Protein AF-A0A6P2NRB8-F1 (afdb_monomer)

InterPro domains:
  IPR046554 Domain of unknown function DUF6708 [PF20455] (20-126)

Mean predicted aligned error: 10.16 Å

Radius of gyration: 20.06 Å; Cα contacts (8 Å, |Δi|>4): 157; chains: 1; bounding box: 55×41×44 Å

Foldseek 3Di:
DDCQPDWDKDKDFDADPVRHGPDMDIQTDDDDPLVRLVVRVLVVVLVVCCVPVNPPPRFDDLAAADPDADLVLLLLCLLCVVDLPDDPVVSVVCVVVSVVSSVVVVVCVVPDDDDDDDPVVVVVPDDDPPPPNDPDDVVRQHGSVSSSVCVVVVNGDPDRSDDDPPPPDDPCSSVVVVVCVVDVPPPPDDD

Organism: NCBI:txid488732

Structure (mmCIF, N/CA/C/O backbone):
data_AF-A0A6P2NRB8-F1
#
_entry.id   AF-A0A6P2NRB8-F1
#
loop_
_atom_site.group_PDB
_atom_site.id
_atom_site.type_symbol
_atom_site.label_atom_id
_atom_site.label_alt_id
_atom_site.label_comp_id
_atom_site.label_asym_id
_atom_site.label_entity_id
_atom_site.label_seq_id
_atom_site.pdbx_PDB_ins_code
_atom_site.Cartn_x
_atom_site.Cartn_y
_atom_site.Cartn_z
_atom_site.occupancy
_atom_site.B_iso_or_equiv
_atom_site.auth_seq_id
_atom_site.auth_comp_id
_atom_site.auth_asym_id
_atom_site.auth_atom_id
_atom_site.pdbx_PDB_model_num
ATOM 1 N N . MET A 1 1 ? -4.531 21.095 -20.504 1.00 40.88 1 MET A N 1
ATOM 2 C CA . MET A 1 1 ? -4.384 21.735 -19.180 1.00 40.88 1 MET A CA 1
ATOM 3 C C . MET A 1 1 ? -3.637 20.740 -18.303 1.00 40.88 1 MET A C 1
ATOM 5 O O . MET A 1 1 ? -4.014 19.577 -18.314 1.00 40.88 1 MET A O 1
ATOM 9 N N . SER A 1 2 ? -2.508 21.119 -17.701 1.00 39.22 2 SER A N 1
ATOM 10 C CA . SER A 1 2 ? -1.685 20.196 -16.902 1.00 39.22 2 SER A CA 1
ATOM 11 C C . SER A 1 2 ? -2.401 19.896 -15.587 1.00 39.22 2 SER A C 1
ATOM 13 O O . SER A 1 2 ? -2.541 20.791 -14.764 1.00 39.22 2 SER A O 1
ATOM 15 N N . THR A 1 3 ? -2.826 18.652 -15.394 1.00 49.34 3 THR A N 1
ATOM 16 C CA . THR A 1 3 ? -3.507 18.142 -14.190 1.00 49.34 3 THR A CA 1
ATOM 17 C C . THR A 1 3 ? -2.524 17.777 -13.059 1.00 49.34 3 THR A C 1
ATOM 19 O O . THR A 1 3 ? -2.882 17.141 -12.067 1.00 49.34 3 THR A O 1
ATOM 22 N N . PHE A 1 4 ? -1.254 18.181 -13.183 1.00 43.81 4 PHE A N 1
ATOM 23 C CA . PHE A 1 4 ? -0.245 18.006 -12.141 1.00 43.81 4 PHE A CA 1
ATOM 24 C C . PHE A 1 4 ? -0.643 18.802 -10.887 1.00 43.81 4 PHE A C 1
ATOM 26 O O . PHE A 1 4 ? -0.608 20.030 -10.895 1.00 43.81 4 PHE A O 1
ATOM 33 N N . GLY A 1 5 ? -1.029 18.094 -9.821 1.00 52.03 5 GLY A N 1
ATOM 34 C CA . GLY A 1 5 ? -1.436 18.685 -8.539 1.00 52.03 5 GLY A CA 1
ATOM 35 C C . GLY A 1 5 ? -2.915 18.519 -8.174 1.00 52.03 5 GLY A C 1
ATOM 36 O O . GLY A 1 5 ? -3.290 18.873 -7.059 1.00 52.03 5 GLY A O 1
ATOM 37 N N . GLU A 1 6 ? -3.750 17.951 -9.048 1.00 60.06 6 GLU A N 1
ATOM 38 C CA . GLU A 1 6 ? -5.130 17.606 -8.688 1.00 60.06 6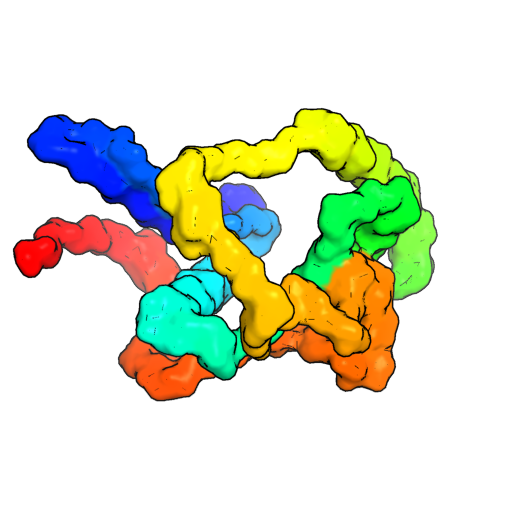 GLU A CA 1
ATOM 39 C C . GLU A 1 6 ? -5.158 16.356 -7.795 1.00 60.06 6 GLU A C 1
ATOM 41 O O . GL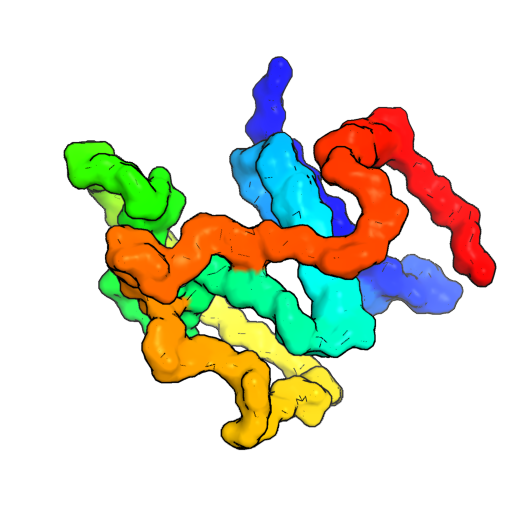U A 1 6 ? -4.599 15.309 -8.134 1.00 60.06 6 GLU A O 1
ATOM 46 N N . LEU A 1 7 ? -5.784 16.481 -6.621 1.00 63.91 7 LEU A N 1
ATOM 47 C CA . LEU A 1 7 ? -5.869 15.432 -5.606 1.00 63.91 7 LEU A CA 1
ATOM 48 C C . LEU A 1 7 ? -7.316 14.963 -5.459 1.00 63.91 7 LEU A C 1
ATOM 50 O O . LEU A 1 7 ? -8.173 15.730 -5.023 1.00 63.91 7 LEU A O 1
ATOM 54 N N . PHE A 1 8 ? -7.556 13.678 -5.708 1.00 70.38 8 PHE A N 1
ATOM 55 C CA . PHE A 1 8 ? -8.847 13.042 -5.463 1.00 70.38 8 PHE A CA 1
ATOM 56 C C . PHE A 1 8 ? -8.824 12.299 -4.131 1.00 70.38 8 PHE A C 1
ATOM 58 O O . PHE A 1 8 ? -7.968 11.449 -3.880 1.00 70.38 8 PHE A O 1
ATOM 65 N N . HIS A 1 9 ? -9.765 12.633 -3.252 1.00 74.81 9 HIS A N 1
ATOM 66 C CA . HIS A 1 9 ? -9.944 11.936 -1.988 1.00 74.81 9 HIS A CA 1
ATOM 67 C C . HIS A 1 9 ? -11.417 11.891 -1.583 1.00 74.81 9 HIS A C 1
ATOM 69 O O . HIS A 1 9 ? -12.179 12.820 -1.835 1.00 74.81 9 HIS A O 1
ATOM 75 N N . ILE A 1 10 ? -11.793 10.822 -0.893 1.00 78.25 10 ILE A N 1
ATOM 76 C CA . ILE A 1 10 ? -13.065 10.668 -0.196 1.00 78.25 10 ILE A CA 1
ATOM 77 C C . ILE A 1 10 ? -12.802 10.989 1.271 1.00 78.25 10 ILE A C 1
ATOM 79 O O . ILE A 1 10 ? -11.938 10.372 1.893 1.00 78.25 10 ILE A O 1
ATOM 83 N N . ARG A 1 11 ? -13.530 11.957 1.828 1.00 83.12 11 ARG A N 1
ATOM 84 C CA . ARG A 1 11 ? -13.422 12.348 3.237 1.00 83.12 11 ARG A CA 1
ATOM 85 C C . ARG A 1 11 ? -14.760 12.220 3.934 1.00 83.12 11 ARG A C 1
ATOM 87 O O . ARG A 1 11 ? -15.801 12.507 3.352 1.00 83.12 11 ARG A O 1
ATOM 94 N N . HIS A 1 12 ? -14.705 11.853 5.202 1.00 83.75 12 HIS A N 1
ATOM 95 C CA . HIS A 1 12 ? -15.846 11.890 6.099 1.00 83.75 12 HIS A CA 1
ATOM 96 C C . HIS A 1 12 ? -15.470 12.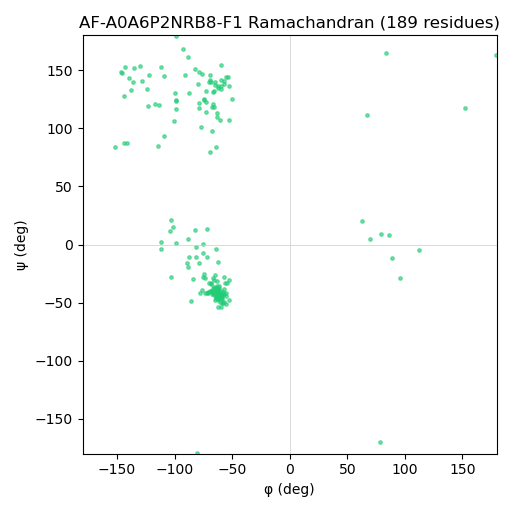644 7.363 1.00 83.75 12 HIS A C 1
ATOM 98 O O . HIS A 1 12 ? -14.374 12.467 7.898 1.00 83.75 12 HIS A O 1
ATOM 104 N N . TYR A 1 13 ? -16.421 13.436 7.840 1.00 87.88 13 TYR A N 1
ATOM 105 C CA . TYR A 1 13 ? -16.349 14.163 9.092 1.00 87.88 13 TYR A CA 1
ATOM 106 C C . TYR A 1 13 ? -17.554 13.745 9.929 1.00 87.88 13 TYR A C 1
ATOM 108 O O . TYR A 1 13 ? -18.695 13.939 9.511 1.00 87.88 13 TYR A O 1
ATOM 116 N N . THR A 1 14 ? -17.305 13.159 11.095 1.00 89.12 14 THR A N 1
ATOM 117 C CA . THR A 1 14 ? -18.336 12.986 12.119 1.00 89.12 14 THR A CA 1
ATOM 118 C C . THR A 1 14 ? -18.353 14.247 12.970 1.00 89.12 14 THR A C 1
ATOM 120 O O . THR A 1 14 ? -17.291 14.680 13.426 1.00 89.12 14 THR A O 1
ATOM 123 N N . VAL A 1 15 ? -19.532 14.825 13.184 1.00 92.12 15 VAL A N 1
ATOM 124 C CA . VAL A 1 15 ? -19.721 16.013 14.026 1.00 92.12 15 VAL A CA 1
ATOM 125 C C . VAL A 1 15 ? -20.508 15.670 15.291 1.00 92.12 15 VAL A C 1
ATOM 127 O O . VAL A 1 15 ? -21.255 14.693 15.29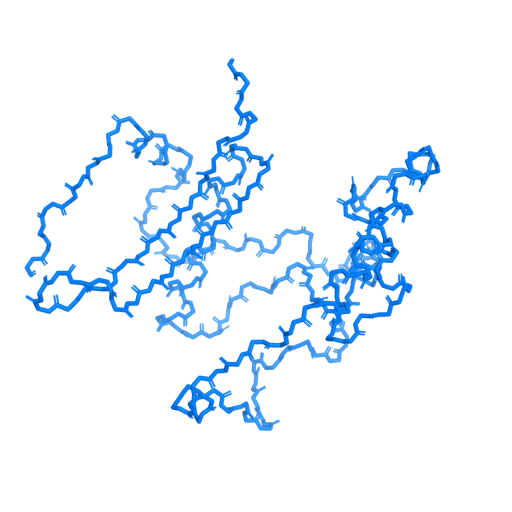3 1.00 92.12 15 VAL A O 1
ATOM 130 N N . ASP A 1 16 ? -20.293 16.419 16.371 1.00 92.69 16 ASP A N 1
ATOM 131 C CA . ASP A 1 16 ? -21.143 16.375 17.567 1.00 92.69 16 ASP A CA 1
ATOM 132 C C . ASP A 1 16 ? -22.429 17.210 17.393 1.00 92.69 16 ASP A C 1
ATOM 134 O O . ASP A 1 16 ? -22.644 17.841 16.355 1.00 92.69 16 ASP A O 1
ATOM 138 N N . ASP A 1 17 ? -23.268 17.245 18.433 1.00 94.75 17 ASP A N 1
ATOM 139 C CA . ASP A 1 17 ? -24.521 18.019 18.471 1.00 94.75 17 ASP A CA 1
ATOM 140 C C . ASP A 1 17 ? -24.306 19.542 18.336 1.00 94.75 17 ASP A C 1
ATOM 142 O O . ASP A 1 17 ? -25.246 20.291 18.069 1.00 94.75 17 ASP A O 1
ATOM 146 N N . HIS A 1 18 ? -23.068 20.015 18.502 1.00 92.94 18 HIS A N 1
ATOM 147 C CA . HIS A 1 18 ? -22.671 21.413 18.346 1.00 92.94 18 HIS A CA 1
ATOM 148 C C . HIS A 1 18 ? -22.034 21.701 16.977 1.00 92.94 18 HIS A C 1
ATOM 150 O O . HIS A 1 18 ? -21.629 22.834 16.715 1.00 92.94 18 HIS A O 1
ATOM 156 N N . GLY A 1 19 ? -21.943 20.701 16.095 1.00 91.31 19 GLY A N 1
ATOM 157 C CA . GLY A 1 19 ? -21.322 20.822 14.778 1.00 91.31 19 GLY A CA 1
ATOM 158 C C . GLY A 1 19 ? -19.791 20.760 14.791 1.00 91.31 19 GLY A C 1
ATOM 159 O O . GLY A 1 19 ? -19.171 20.998 13.753 1.00 91.31 19 GLY A O 1
ATOM 160 N N . ASN A 1 20 ? -19.156 20.426 15.919 1.00 92.25 20 ASN A N 1
ATOM 161 C CA . ASN A 1 20 ? -17.704 20.272 15.986 1.00 92.25 20 ASN A CA 1
ATOM 162 C C . ASN A 1 20 ? -17.283 18.911 15.442 1.00 92.25 20 ASN A C 1
ATOM 164 O O . ASN A 1 20 ? -17.870 17.883 15.771 1.00 92.25 20 ASN A O 1
ATOM 168 N N . VAL A 1 21 ? -16.206 18.884 14.659 1.00 90.94 21 VAL A N 1
ATOM 169 C CA . VAL A 1 21 ? -15.640 17.640 14.130 1.00 90.94 21 VAL A CA 1
ATOM 170 C C . VAL A 1 21 ? -15.050 16.803 15.266 1.00 90.94 21 VAL A C 1
ATOM 172 O O . VAL A 1 21 ? -14.083 17.205 15.910 1.00 90.94 21 VAL A O 1
ATOM 175 N N . THR A 1 22 ? -15.590 15.604 15.466 1.00 90.62 22 THR A N 1
ATOM 176 C CA . THR A 1 22 ? -15.122 14.641 16.474 1.00 90.62 22 THR A CA 1
ATOM 177 C C . THR A 1 22 ? -14.295 13.512 15.874 1.00 90.62 22 THR A C 1
ATOM 179 O O . THR A 1 22 ? -13.434 12.950 16.553 1.00 90.62 22 THR A O 1
ATOM 182 N N . ARG A 1 23 ? -14.536 13.156 14.604 1.00 85.44 23 ARG A N 1
ATOM 183 C CA . ARG A 1 23 ? -13.789 12.111 13.886 1.00 85.44 23 ARG A CA 1
ATOM 184 C C . ARG A 1 23 ? -13.642 12.463 12.417 1.00 85.44 23 ARG A C 1
ATOM 186 O O . ARG A 1 23 ? -14.538 13.053 11.819 1.00 85.44 23 ARG A O 1
ATOM 193 N N . VAL A 1 24 ? -12.521 12.051 11.835 1.00 87.06 24 VAL A N 1
ATOM 194 C CA . VAL A 1 24 ? -12.226 12.243 10.415 1.00 87.06 24 VAL A CA 1
ATOM 195 C C . VAL A 1 24 ? -11.641 10.964 9.848 1.00 87.06 24 VAL A C 1
ATOM 197 O O . VAL A 1 24 ? -10.786 10.345 10.479 1.00 87.06 24 VAL A O 1
ATOM 200 N N . PHE A 1 25 ? -12.047 10.610 8.633 1.00 84.81 25 PHE A N 1
ATOM 201 C CA . PHE A 1 25 ? -11.242 9.733 7.790 1.00 84.81 25 PHE A CA 1
ATOM 202 C C . PHE A 1 25 ? -11.074 10.335 6.397 1.00 84.81 25 PHE A C 1
ATOM 204 O O . PHE A 1 25 ? -11.908 11.111 5.927 1.00 84.81 25 PHE A O 1
ATOM 211 N N . SER A 1 26 ? -9.977 9.965 5.738 1.00 83.25 26 SER A N 1
ATOM 212 C CA . SER A 1 26 ? -9.696 10.323 4.352 1.00 83.25 26 SER A CA 1
ATOM 213 C C . SER A 1 26 ? -9.129 9.112 3.625 1.00 83.25 26 SER A C 1
ATOM 215 O O . SER A 1 26 ? -8.198 8.477 4.113 1.00 83.25 26 SER A O 1
ATOM 217 N N . ILE A 1 27 ? -9.657 8.828 2.441 1.00 79.56 27 ILE A N 1
ATOM 218 C CA . ILE A 1 27 ? -9.143 7.833 1.500 1.00 79.56 27 ILE A CA 1
ATOM 219 C C . ILE A 1 27 ? -8.733 8.601 0.252 1.00 79.56 27 ILE A C 1
ATOM 221 O O . ILE A 1 27 ? -9.553 9.299 -0.334 1.00 79.56 27 ILE A O 1
ATOM 225 N N . GLY A 1 28 ? -7.473 8.518 -0.149 1.00 68.44 28 GLY A N 1
ATOM 226 C CA . GLY A 1 28 ? -7.009 9.172 -1.366 1.00 68.44 28 GLY A CA 1
ATOM 227 C C . GLY A 1 28 ? -5.527 8.948 -1.610 1.00 68.44 28 GLY A C 1
ATOM 228 O O . GLY A 1 28 ? -4.779 8.567 -0.706 1.00 68.44 28 GLY A O 1
ATOM 229 N N . ARG A 1 29 ? -5.109 9.206 -2.844 1.00 63.84 29 ARG A N 1
ATOM 230 C CA . ARG A 1 29 ? -3.710 9.232 -3.271 1.00 63.84 29 ARG A CA 1
ATOM 231 C C . ARG A 1 29 ? -3.481 10.461 -4.144 1.00 63.84 29 ARG A C 1
ATOM 233 O O . ARG A 1 29 ? -4.400 10.970 -4.776 1.00 63.84 29 ARG A O 1
ATOM 240 N N . GLY A 1 30 ? -2.247 10.954 -4.126 1.00 56.91 30 GLY A N 1
ATOM 241 C CA . GLY A 1 30 ? -1.781 11.980 -5.058 1.00 56.91 30 GLY A CA 1
ATOM 242 C C . GLY A 1 30 ? -0.992 11.373 -6.215 1.00 56.91 30 GLY A C 1
ATOM 243 O O . GLY A 1 30 ? -0.721 10.177 -6.210 1.00 56.91 30 GLY A O 1
ATOM 244 N N . TRP A 1 31 ? -0.542 12.247 -7.121 1.00 51.91 31 TRP A N 1
ATOM 245 C CA . TRP A 1 31 ? 0.440 12.031 -8.198 1.00 51.91 31 TRP A CA 1
ATOM 246 C C . TRP A 1 31 ? -0.093 11.698 -9.613 1.00 51.91 31 TRP A C 1
ATOM 248 O O . TRP A 1 31 ? 0.587 12.102 -10.556 1.00 51.91 31 TRP A O 1
ATOM 258 N N . MET A 1 32 ? -1.265 11.063 -9.828 1.00 55.06 32 MET A N 1
ATOM 259 C CA . MET A 1 32 ? -1.738 10.703 -11.199 1.00 55.06 32 MET A CA 1
ATOM 260 C C . MET A 1 32 ? -3.261 10.866 -11.495 1.00 55.06 32 MET A C 1
ATOM 262 O O . MET A 1 32 ? -4.026 9.903 -11.453 1.00 55.06 32 MET A O 1
ATOM 266 N N . PRO A 1 33 ? -3.725 12.047 -11.929 1.00 58.69 33 PRO A N 1
ATOM 267 C CA . PRO A 1 33 ? -5.115 12.519 -11.805 1.00 58.69 33 PRO A CA 1
ATOM 268 C C . PRO A 1 33 ? -6.228 11.589 -12.333 1.00 58.69 33 PRO A C 1
ATOM 270 O O . PRO A 1 33 ? -7.185 11.335 -11.609 1.00 58.69 33 PRO A O 1
ATOM 273 N N . ALA A 1 34 ? -6.123 11.032 -13.545 1.00 59.53 34 ALA A N 1
ATOM 274 C CA . ALA A 1 34 ? -7.197 10.188 -14.097 1.00 59.53 34 ALA A CA 1
ATOM 275 C C . ALA A 1 34 ? -7.231 8.770 -13.489 1.00 59.53 34 ALA A C 1
ATOM 277 O O . ALA A 1 34 ? -8.298 8.236 -13.200 1.00 59.53 34 ALA A O 1
ATOM 278 N N . ALA A 1 35 ? -6.062 8.169 -13.249 1.00 62.94 35 ALA A N 1
ATOM 279 C CA . ALA A 1 35 ? -5.964 6.848 -12.629 1.00 62.94 35 ALA A CA 1
ATOM 280 C C . ALA A 1 35 ? -6.268 6.885 -11.118 1.00 62.94 35 ALA A C 1
ATOM 282 O O . ALA A 1 35 ? -6.690 5.872 -10.553 1.00 62.94 35 ALA A O 1
ATOM 283 N N . GLU A 1 36 ? -6.072 8.039 -10.466 1.00 68.06 36 GLU A N 1
ATOM 284 C CA . GLU A 1 36 ? -6.350 8.217 -9.036 1.00 68.06 36 GLU A CA 1
ATOM 285 C C . GLU A 1 36 ? -7.840 8.120 -8.715 1.00 68.06 36 GLU A C 1
ATOM 287 O O . GLU A 1 36 ? -8.207 7.535 -7.700 1.00 68.06 36 GLU A O 1
ATOM 292 N N . VAL A 1 37 ? -8.710 8.631 -9.585 1.00 70.06 37 VAL A N 1
ATOM 293 C CA . VAL A 1 37 ? -10.163 8.535 -9.413 1.00 70.06 37 VAL A CA 1
ATOM 294 C C . VAL A 1 37 ? -10.628 7.080 -9.363 1.00 70.06 37 VAL A C 1
ATOM 296 O O . VAL A 1 37 ? -11.291 6.662 -8.412 1.00 70.06 37 VAL A O 1
ATOM 299 N N . GLU A 1 38 ? -10.267 6.292 -10.380 1.00 71.31 38 GLU A N 1
ATOM 300 C CA . GLU A 1 38 ? -10.659 4.883 -10.459 1.00 71.31 38 GLU A CA 1
ATOM 301 C C . GLU A 1 38 ? -10.105 4.092 -9.273 1.00 71.31 38 GLU A C 1
ATOM 303 O O . GLU A 1 38 ? -10.761 3.195 -8.744 1.00 71.31 38 GLU A O 1
ATOM 308 N N . LEU A 1 39 ? -8.887 4.424 -8.838 1.00 72.56 39 LEU A N 1
ATOM 309 C CA . LEU A 1 39 ? -8.260 3.781 -7.696 1.00 72.56 39 LEU A CA 1
ATOM 310 C C . LEU A 1 39 ? -8.924 4.177 -6.371 1.00 72.56 39 LEU A C 1
ATOM 312 O O . LEU A 1 39 ? -9.141 3.298 -5.541 1.00 72.56 39 LEU A O 1
ATOM 316 N N . ALA A 1 40 ? -9.276 5.449 -6.175 1.00 75.19 40 ALA A N 1
ATOM 317 C CA . ALA A 1 40 ? -9.979 5.925 -4.986 1.00 75.19 40 ALA A CA 1
ATOM 318 C C . ALA A 1 40 ? -11.360 5.267 -4.857 1.00 75.19 40 ALA A C 1
ATOM 320 O O . ALA A 1 40 ? -11.732 4.817 -3.773 1.00 75.19 40 ALA A O 1
ATOM 321 N N . LEU A 1 41 ? -12.086 5.124 -5.970 1.00 75.88 41 LEU A N 1
ATOM 322 C CA . LEU A 1 41 ? -13.359 4.402 -6.007 1.00 75.88 41 LEU A CA 1
ATOM 323 C C . LEU A 1 41 ? -13.175 2.897 -5.772 1.00 75.88 41 LEU A C 1
ATOM 325 O O . LEU A 1 41 ? -13.940 2.295 -5.022 1.00 75.88 41 LEU A O 1
ATOM 329 N N . ALA A 1 42 ? -12.131 2.282 -6.335 1.00 76.06 42 ALA A N 1
ATOM 330 C CA . ALA A 1 42 ? -11.807 0.885 -6.050 1.00 76.06 42 ALA A CA 1
ATOM 331 C C . ALA A 1 42 ? -11.464 0.665 -4.565 1.00 76.06 42 ALA A C 1
ATOM 333 O O . ALA A 1 42 ? -11.900 -0.322 -3.976 1.00 76.06 42 ALA A O 1
ATOM 334 N N . GLN A 1 43 ? -10.726 1.590 -3.943 1.00 79.94 43 GLN A N 1
ATOM 335 C CA . GLN A 1 43 ? -10.437 1.563 -2.507 1.00 79.94 43 GLN A CA 1
ATOM 336 C C . GLN A 1 43 ? -11.709 1.723 -1.676 1.00 79.94 43 GLN A C 1
ATOM 338 O O . GLN A 1 43 ? -11.898 0.987 -0.714 1.00 79.94 43 GLN A O 1
ATOM 343 N N . TRP A 1 44 ? -12.596 2.645 -2.051 1.00 81.06 44 TRP A N 1
ATOM 344 C CA . TRP A 1 44 ? -13.889 2.801 -1.391 1.00 81.06 44 TRP A CA 1
ATOM 345 C C . TRP A 1 44 ? -14.710 1.512 -1.437 1.00 81.06 44 TRP A C 1
ATOM 347 O O . TRP A 1 44 ? -15.135 1.017 -0.396 1.00 81.06 44 TRP A O 1
ATOM 357 N N . ASN A 1 45 ? -14.848 0.914 -2.621 1.00 80.00 45 ASN A N 1
ATOM 358 C CA . ASN A 1 45 ? -1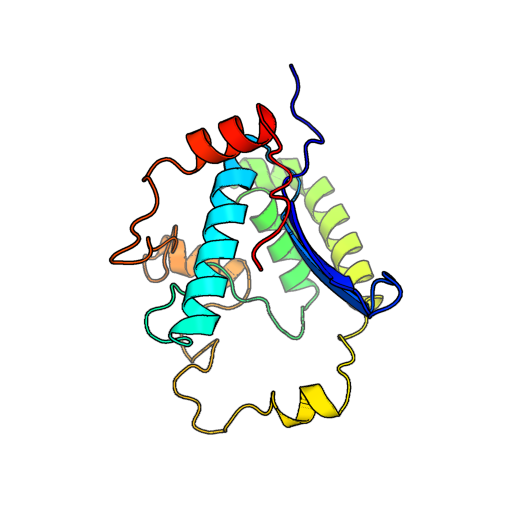5.587 -0.334 -2.801 1.00 80.00 45 ASN A CA 1
ATOM 359 C C . ASN A 1 45 ? -14.967 -1.492 -2.013 1.00 80.00 45 ASN A C 1
ATOM 361 O O . ASN A 1 45 ? -15.699 -2.288 -1.426 1.00 80.00 45 ASN A O 1
ATOM 365 N N . TYR A 1 46 ? -13.633 -1.562 -1.951 1.00 82.56 46 TYR A N 1
ATOM 366 C CA . TYR A 1 46 ? -12.925 -2.525 -1.111 1.00 82.56 46 TYR A CA 1
ATOM 367 C C . TYR A 1 46 ? -13.332 -2.383 0.361 1.00 82.56 46 TYR A C 1
ATOM 369 O O . TYR A 1 46 ? -13.700 -3.372 0.992 1.00 82.56 46 TYR A O 1
ATOM 377 N N . TRP A 1 47 ? -13.319 -1.159 0.901 1.00 84.44 47 TRP A N 1
ATOM 378 C CA . TRP A 1 47 ? -13.699 -0.916 2.293 1.00 84.44 47 TRP A CA 1
ATOM 379 C C . TRP A 1 47 ? -15.181 -1.179 2.548 1.00 84.44 47 TRP A C 1
ATOM 381 O O . TRP A 1 47 ? -15.507 -1.795 3.556 1.00 84.44 47 TRP A O 1
ATOM 391 N N . CYS A 1 48 ? -16.081 -0.794 1.640 1.00 83.44 48 CYS A N 1
ATOM 392 C CA . CYS A 1 48 ? -17.501 -1.129 1.766 1.00 83.44 48 CYS A CA 1
ATOM 393 C C . CYS A 1 48 ? -17.724 -2.644 1.809 1.00 83.44 48 CYS A C 1
ATOM 395 O O . CYS A 1 48 ? -18.435 -3.128 2.686 1.00 83.44 48 CYS A O 1
ATOM 397 N N . LYS A 1 49 ? -17.089 -3.401 0.905 1.00 83.75 49 LYS A N 1
ATOM 398 C CA . LYS A 1 49 ? -17.183 -4.866 0.885 1.00 83.75 49 LYS A CA 1
ATOM 399 C C . LYS A 1 49 ? -16.622 -5.473 2.173 1.00 83.75 49 LYS A C 1
ATOM 401 O O . LYS A 1 49 ? -17.294 -6.291 2.786 1.00 83.75 49 LYS A O 1
ATOM 406 N N . PHE A 1 50 ? -15.454 -5.011 2.624 1.00 87.44 50 PHE A N 1
ATOM 407 C CA . PHE A 1 50 ? -14.849 -5.448 3.884 1.00 87.44 50 PHE A CA 1
ATOM 408 C C . PHE A 1 50 ? -15.754 -5.188 5.093 1.00 87.44 50 PHE A C 1
ATOM 410 O O . PHE A 1 50 ? -15.912 -6.059 5.940 1.00 87.44 50 PHE A O 1
ATOM 417 N N . MET A 1 51 ? -16.355 -4.000 5.179 1.00 86.00 51 MET A N 1
ATOM 418 C CA . MET A 1 51 ? -17.185 -3.617 6.324 1.00 86.00 51 MET A CA 1
ATOM 419 C C . MET A 1 51 ? -18.550 -4.317 6.337 1.00 86.00 51 MET A C 1
ATOM 421 O O . MET A 1 51 ? -19.090 -4.529 7.418 1.00 86.00 51 MET A O 1
ATOM 425 N N . ASN A 1 52 ? -19.101 -4.670 5.170 1.00 86.56 52 ASN A N 1
ATOM 426 C CA . ASN A 1 52 ? -20.390 -5.362 5.065 1.00 86.56 52 ASN A CA 1
ATOM 427 C C . ASN A 1 52 ? -20.250 -6.886 5.180 1.00 86.56 52 ASN A C 1
ATOM 429 O O . ASN A 1 52 ? -20.964 -7.512 5.959 1.00 86.56 52 ASN A O 1
ATOM 433 N N . ASP A 1 53 ? -19.316 -7.472 4.428 1.00 88.38 53 ASP A N 1
ATOM 434 C CA . ASP A 1 53 ? -19.235 -8.924 4.219 1.00 88.38 53 ASP A CA 1
ATOM 435 C C . ASP A 1 53 ? -17.998 -9.552 4.883 1.00 88.38 53 ASP A C 1
ATOM 437 O O . ASP A 1 53 ? -17.819 -10.773 4.878 1.00 88.38 53 ASP A O 1
ATOM 441 N N . GLY A 1 54 ? -17.129 -8.726 5.471 1.00 87.06 54 GLY A N 1
ATOM 442 C CA . GLY A 1 54 ? -15.861 -9.155 6.042 1.00 87.06 54 GLY A CA 1
ATOM 443 C C . GLY A 1 54 ? -14.762 -9.381 4.992 1.00 87.06 54 GLY A C 1
ATOM 444 O O . GLY A 1 54 ? -14.893 -9.015 3.823 1.00 87.06 54 GLY A O 1
ATOM 445 N N . PRO A 1 55 ? -13.627 -9.979 5.395 1.00 87.69 55 PRO A N 1
ATOM 446 C CA . PRO A 1 55 ? -12.458 -10.170 4.532 1.00 87.69 55 PRO A CA 1
ATOM 447 C C . PRO A 1 55 ? -12.596 -11.292 3.491 1.00 87.69 55 PRO A C 1
ATOM 449 O O . PRO A 1 55 ? -11.703 -11.464 2.656 1.00 87.69 55 PRO A O 1
ATOM 452 N N . ASN A 1 56 ? -13.673 -12.080 3.537 1.00 86.00 56 ASN A N 1
ATOM 453 C CA . ASN A 1 56 ? -13.836 -13.223 2.649 1.00 86.00 56 ASN A CA 1
ATOM 454 C C . ASN A 1 56 ? -13.986 -12.785 1.187 1.00 86.00 56 ASN A C 1
ATOM 456 O O . ASN A 1 56 ? -14.772 -11.898 0.868 1.00 86.00 56 ASN A O 1
ATOM 460 N N . GLY A 1 57 ? -13.228 -13.418 0.290 1.00 77.75 57 GLY A N 1
ATOM 461 C CA . GLY A 1 57 ? -13.256 -13.104 -1.140 1.00 77.75 57 GLY A CA 1
ATOM 462 C C . GLY A 1 57 ? -12.663 -11.741 -1.518 1.00 77.75 57 GLY A C 1
ATOM 463 O O . GLY A 1 57 ? -12.696 -11.383 -2.695 1.00 77.75 57 GLY A O 1
ATOM 464 N N . LEU A 1 58 ? -12.092 -10.980 -0.572 1.00 82.06 58 LEU A N 1
ATOM 465 C CA . LEU A 1 58 ? -11.446 -9.716 -0.912 1.00 82.06 58 LEU A CA 1
ATOM 466 C C . LEU A 1 58 ? -10.168 -9.942 -1.726 1.00 82.06 58 LEU A C 1
ATOM 468 O O . LEU A 1 58 ? -9.371 -10.838 -1.417 1.00 82.06 58 LEU A O 1
ATOM 472 N N . PRO A 1 59 ? -9.922 -9.103 -2.746 1.00 78.75 59 PRO A N 1
ATOM 473 C CA . PRO A 1 59 ? -8.696 -9.189 -3.512 1.00 78.75 59 PRO A CA 1
ATOM 474 C C . PRO A 1 59 ? -7.481 -8.913 -2.627 1.00 78.75 59 PRO A C 1
ATOM 476 O O . PRO A 1 59 ? -7.444 -7.940 -1.872 1.00 78.75 59 PRO A O 1
ATOM 479 N N . LYS A 1 60 ? -6.444 -9.745 -2.756 1.00 77.62 60 LYS A N 1
ATOM 480 C CA . LYS A 1 60 ? -5.189 -9.533 -2.028 1.00 77.62 60 LYS A CA 1
ATOM 481 C C . LYS A 1 60 ? -4.506 -8.241 -2.493 1.00 77.62 60 LYS A C 1
ATOM 483 O O . LYS A 1 60 ? -4.446 -7.994 -3.700 1.00 77.62 60 LYS A O 1
ATOM 488 N N . PRO A 1 61 ? -3.915 -7.451 -1.580 1.00 78.00 61 PRO A N 1
ATOM 489 C CA . PRO A 1 61 ? -3.042 -6.352 -1.959 1.00 78.00 61 PRO A CA 1
ATOM 490 C C . PRO A 1 61 ? -1.922 -6.815 -2.895 1.00 78.00 61 PRO A C 1
ATOM 492 O O . PRO A 1 61 ? -1.354 -7.900 -2.743 1.00 78.00 61 PRO A O 1
ATOM 495 N N . MET A 1 62 ? -1.565 -5.953 -3.847 1.00 78.25 62 MET A N 1
ATOM 496 C CA . MET A 1 62 ? -0.463 -6.218 -4.776 1.00 78.25 62 MET A CA 1
ATOM 497 C C . MET A 1 62 ? 0.893 -6.294 -4.065 1.00 78.25 62 MET A C 1
ATOM 499 O O . MET A 1 62 ? 1.809 -6.925 -4.573 1.00 78.25 62 MET A O 1
ATOM 503 N N . LEU A 1 63 ? 1.036 -5.637 -2.917 1.00 84.81 63 LEU A N 1
ATOM 504 C CA . LEU A 1 63 ? 2.297 -5.523 -2.203 1.00 84.81 63 LEU A CA 1
ATOM 505 C C . LEU A 1 63 ? 2.031 -5.557 -0.701 1.00 84.81 63 LEU A C 1
ATOM 507 O O . LEU A 1 63 ? 1.237 -4.762 -0.199 1.00 84.81 63 LEU A O 1
ATOM 511 N N . PHE A 1 64 ? 2.737 -6.439 -0.002 1.00 88.81 64 PHE A N 1
ATOM 512 C CA . PHE A 1 64 ? 2.879 -6.392 1.448 1.00 88.81 64 PHE A CA 1
ATOM 513 C C . PHE A 1 64 ? 4.230 -5.767 1.784 1.00 88.81 64 PHE A C 1
ATOM 515 O O . PHE A 1 64 ? 5.253 -6.154 1.221 1.00 88.81 64 PHE A O 1
ATOM 522 N N . HIS A 1 65 ? 4.241 -4.782 2.678 1.00 86.31 65 HIS A N 1
ATOM 523 C CA . HIS A 1 65 ? 5.482 -4.164 3.139 1.00 86.31 65 HIS A CA 1
ATOM 524 C C . HIS A 1 65 ? 6.135 -5.004 4.236 1.00 86.31 65 HIS A C 1
ATOM 526 O O . HIS A 1 65 ? 5.455 -5.686 4.998 1.00 86.31 65 HIS A O 1
ATOM 532 N N . THR A 1 66 ? 7.462 -4.935 4.319 1.00 85.94 66 THR A N 1
ATOM 533 C CA . THR A 1 66 ? 8.202 -5.454 5.470 1.00 85.94 66 THR A CA 1
ATOM 534 C C . THR A 1 66 ? 7.871 -4.622 6.701 1.00 85.94 66 THR A C 1
ATOM 536 O O . THR A 1 66 ? 7.963 -3.398 6.638 1.00 85.94 66 THR A O 1
ATOM 539 N N . GLU A 1 67 ? 7.539 -5.279 7.810 1.00 83.75 67 GLU A N 1
ATOM 540 C CA . GLU A 1 67 ? 7.278 -4.608 9.090 1.00 83.75 67 GLU A CA 1
ATOM 541 C C . GLU A 1 67 ? 8.520 -3.862 9.595 1.00 83.75 67 GLU A C 1
ATOM 543 O O . GLU A 1 67 ? 8.451 -2.687 9.941 1.00 83.75 67 GLU A O 1
ATOM 548 N N . ASN A 1 68 ? 9.677 -4.527 9.543 1.00 85.44 68 ASN A N 1
ATOM 549 C CA . ASN A 1 68 ? 10.971 -3.947 9.882 1.00 85.44 68 ASN A CA 1
ATOM 550 C C . ASN A 1 68 ? 11.792 -3.773 8.608 1.00 85.44 68 ASN A C 1
ATOM 552 O O . ASN A 1 68 ? 12.449 -4.698 8.127 1.00 85.44 68 ASN A O 1
ATOM 556 N N . GLU A 1 69 ? 11.706 -2.584 8.025 1.00 90.19 69 GLU A N 1
ATOM 557 C CA . GLU A 1 69 ? 12.391 -2.291 6.777 1.00 90.19 69 GLU A CA 1
ATOM 558 C C . GLU A 1 69 ? 13.902 -2.116 6.987 1.00 90.19 69 GLU A C 1
ATOM 560 O O . GLU A 1 69 ? 14.354 -1.287 7.775 1.00 90.19 69 GLU A O 1
ATOM 565 N N . THR A 1 70 ? 14.698 -2.888 6.246 1.00 92.56 70 THR A N 1
ATOM 566 C CA . THR A 1 70 ? 16.165 -2.779 6.253 1.00 92.56 70 THR A CA 1
ATOM 567 C C . THR A 1 70 ? 16.645 -1.750 5.221 1.00 92.56 70 THR A C 1
ATOM 569 O O . THR A 1 70 ? 15.931 -1.488 4.252 1.00 92.56 70 THR A O 1
ATOM 572 N N . PRO A 1 71 ? 17.885 -1.227 5.312 1.00 93.88 71 PRO A N 1
ATOM 573 C CA . PRO A 1 71 ? 18.445 -0.357 4.271 1.00 93.88 71 PRO A CA 1
ATOM 574 C C . PRO A 1 71 ? 18.411 -0.979 2.867 1.00 93.88 71 PRO A C 1
ATOM 576 O O . PRO A 1 71 ? 18.204 -0.278 1.876 1.00 93.88 71 PRO A O 1
ATOM 579 N N . ARG A 1 72 ? 18.562 -2.309 2.778 1.00 93.25 72 ARG A N 1
ATOM 580 C CA . ARG A 1 72 ? 18.401 -3.061 1.528 1.00 93.25 72 ARG A CA 1
ATOM 581 C C . ARG A 1 72 ? 16.975 -2.941 0.996 1.00 93.25 72 ARG A C 1
ATOM 583 O O . ARG A 1 72 ? 16.796 -2.676 -0.188 1.00 93.25 72 ARG A O 1
ATOM 590 N N . GLU A 1 73 ? 15.972 -3.108 1.849 1.00 92.00 73 GLU A N 1
ATOM 591 C CA . GLU A 1 73 ? 14.571 -2.974 1.445 1.00 92.00 73 GLU A CA 1
ATOM 592 C C . GLU A 1 73 ? 14.204 -1.529 1.096 1.00 92.00 73 GLU A C 1
ATOM 594 O O . GLU A 1 73 ? 13.479 -1.318 0.127 1.00 92.00 73 GLU A O 1
ATOM 599 N N . SER A 1 74 ? 14.786 -0.528 1.763 1.00 94.00 74 SER A N 1
ATOM 600 C CA . SER A 1 74 ? 14.631 0.882 1.369 1.00 94.00 74 SER A CA 1
ATOM 601 C C . SER A 1 74 ? 15.226 1.180 -0.000 1.00 94.00 74 SER A C 1
ATOM 603 O O . SER A 1 74 ? 14.636 1.921 -0.797 1.00 94.00 74 SER A O 1
ATOM 605 N N . PHE A 1 75 ? 16.370 0.567 -0.305 1.00 95.00 75 PHE A N 1
ATOM 606 C CA . PHE A 1 75 ? 16.966 0.645 -1.630 1.00 95.00 75 PHE A CA 1
ATOM 607 C C . PHE A 1 75 ? 16.073 -0.021 -2.680 1.00 95.00 75 PHE A C 1
ATOM 609 O O . PHE A 1 75 ? 15.777 0.585 -3.707 1.00 95.00 75 PHE A O 1
ATOM 616 N N . LEU A 1 76 ? 15.584 -1.236 -2.417 1.00 92.75 76 LEU A N 1
ATOM 617 C CA . LEU A 1 76 ? 14.724 -1.974 -3.346 1.00 92.75 76 LEU A CA 1
ATOM 618 C C . LEU A 1 76 ? 13.367 -1.285 -3.540 1.00 92.75 76 LEU A C 1
ATOM 620 O O . LEU A 1 76 ? 12.873 -1.236 -4.665 1.00 92.75 76 LEU A O 1
ATOM 624 N N . PHE A 1 77 ? 12.803 -0.687 -2.488 1.00 91.06 77 PHE A N 1
ATOM 625 C CA . PHE A 1 77 ? 11.625 0.174 -2.572 1.00 91.06 77 PHE A CA 1
ATOM 626 C C . PHE A 1 77 ? 11.857 1.305 -3.570 1.00 91.06 77 PHE A C 1
ATOM 628 O O . PHE A 1 77 ? 11.055 1.508 -4.477 1.00 91.06 77 PHE A O 1
ATOM 635 N N . SER A 1 78 ? 12.971 2.021 -3.431 1.00 91.94 78 SER A N 1
ATOM 636 C CA . SER A 1 78 ? 13.286 3.168 -4.287 1.00 91.94 78 SER A CA 1
ATOM 637 C C . SER A 1 78 ? 13.585 2.728 -5.723 1.00 91.94 78 SER A C 1
ATOM 639 O O . SER A 1 78 ? 13.120 3.340 -6.683 1.00 91.94 78 SER A O 1
ATOM 641 N N . LEU A 1 79 ? 14.305 1.615 -5.875 1.00 91.62 79 LEU A N 1
ATOM 642 C CA . LEU A 1 79 ? 14.675 1.033 -7.159 1.00 91.62 79 LEU A CA 1
ATOM 643 C C . LEU A 1 79 ? 13.446 0.564 -7.951 1.00 91.62 79 LEU A C 1
ATOM 645 O O . LEU A 1 79 ? 13.359 0.828 -9.149 1.00 91.62 79 LEU A O 1
ATOM 649 N N . TYR A 1 80 ? 12.505 -0.147 -7.322 1.00 87.62 80 TYR A N 1
ATOM 650 C CA . TYR A 1 80 ? 11.300 -0.668 -7.984 1.00 87.62 80 TYR A CA 1
ATOM 651 C C . TYR A 1 80 ? 10.122 0.315 -7.988 1.00 87.62 80 TYR A C 1
ATOM 653 O O . TYR A 1 80 ? 9.248 0.188 -8.845 1.00 87.62 80 TYR A O 1
ATOM 661 N N . GLY A 1 81 ? 10.122 1.325 -7.114 1.00 79.75 81 GLY A N 1
ATOM 662 C CA . GLY A 1 81 ? 9.102 2.375 -7.062 1.00 79.75 81 GLY A CA 1
ATOM 663 C C . GLY A 1 81 ? 9.095 3.296 -8.287 1.00 79.75 81 GLY A C 1
ATOM 664 O O . GLY A 1 81 ? 8.036 3.758 -8.693 1.00 79.75 81 GLY A O 1
ATOM 665 N N . ILE A 1 82 ? 10.247 3.489 -8.939 1.00 74.94 82 ILE A N 1
ATOM 666 C CA . ILE A 1 82 ? 10.364 4.222 -10.217 1.00 74.94 82 ILE A CA 1
ATOM 667 C C . ILE A 1 82 ? 9.774 3.420 -11.404 1.00 74.94 82 ILE A C 1
ATOM 669 O O . ILE A 1 82 ? 9.571 3.945 -12.496 1.00 74.94 82 ILE A O 1
ATOM 673 N N . GLY A 1 83 ? 9.451 2.144 -11.190 1.00 73.69 83 GLY A N 1
ATOM 674 C CA . GLY A 1 83 ? 8.794 1.279 -12.160 1.00 73.69 83 GLY A CA 1
ATOM 675 C C . GLY A 1 83 ? 9.174 -0.176 -11.921 1.00 73.69 83 GLY A C 1
ATOM 676 O O . GLY A 1 83 ? 10.341 -0.557 -12.060 1.00 73.69 83 GLY A O 1
ATOM 677 N N . MET A 1 84 ? 8.191 -1.019 -11.597 1.00 73.00 84 MET A N 1
ATOM 678 C CA . MET A 1 84 ? 8.429 -2.450 -11.348 1.00 73.00 84 MET A CA 1
ATOM 679 C C . MET A 1 84 ? 9.082 -3.138 -12.550 1.00 73.00 84 MET A C 1
ATOM 681 O O . MET A 1 84 ? 10.026 -3.913 -12.390 1.00 73.00 84 MET A O 1
ATOM 685 N N . ASP A 1 85 ? 8.658 -2.752 -13.751 1.00 78.12 85 ASP A N 1
ATOM 686 C CA . ASP A 1 85 ? 9.078 -3.359 -15.013 1.00 78.12 85 ASP A CA 1
ATOM 687 C C . ASP A 1 85 ? 10.096 -2.497 -15.786 1.00 78.12 85 ASP A C 1
ATOM 689 O O . ASP A 1 85 ? 10.412 -2.776 -16.939 1.00 78.12 85 ASP A O 1
ATOM 693 N N . ALA A 1 86 ? 10.660 -1.460 -15.149 1.00 84.69 86 ALA A N 1
ATOM 694 C CA . ALA A 1 86 ? 11.633 -0.578 -15.791 1.00 84.69 86 ALA A CA 1
ATOM 695 C C . ALA A 1 86 ? 12.914 -1.337 -16.225 1.00 84.69 86 ALA A C 1
ATOM 697 O O . ALA A 1 86 ? 13.451 -2.114 -15.413 1.00 84.69 86 ALA A O 1
ATOM 698 N N . PRO A 1 87 ? 13.445 -1.089 -17.446 1.00 87.81 87 PRO A N 1
ATOM 699 C CA . PRO A 1 87 ? 14.666 -1.721 -17.954 1.00 87.81 87 PRO A CA 1
ATOM 700 C C . PRO A 1 87 ? 15.905 -1.456 -17.091 1.00 87.81 87 PRO A C 1
ATOM 702 O O . PRO A 1 87 ? 16.021 -0.417 -16.441 1.00 87.81 87 PRO A O 1
ATOM 705 N N . ALA A 1 88 ? 16.886 -2.364 -17.142 1.00 88.88 88 ALA A N 1
ATOM 706 C CA . ALA A 1 88 ? 18.121 -2.248 -16.360 1.00 88.88 88 ALA A CA 1
ATOM 707 C C . ALA A 1 88 ? 18.908 -0.962 -16.672 1.00 88.88 88 ALA A C 1
ATOM 709 O O . ALA A 1 88 ? 19.339 -0.274 -15.750 1.00 88.88 88 ALA A O 1
ATOM 710 N N . ILE A 1 89 ? 19.027 -0.594 -17.954 1.00 92.62 89 ILE A N 1
ATOM 711 C CA . ILE A 1 89 ? 19.727 0.628 -18.381 1.00 92.62 89 ILE A CA 1
ATOM 712 C C . ILE A 1 89 ? 19.118 1.881 -17.735 1.00 92.62 89 ILE A C 1
ATOM 714 O O . ILE A 1 89 ? 19.840 2.741 -17.239 1.00 92.62 89 ILE A O 1
ATOM 718 N N . PHE A 1 90 ? 17.787 1.948 -17.652 1.00 90.94 90 PHE A N 1
ATOM 719 C CA . PHE A 1 90 ? 17.085 3.078 -17.056 1.00 90.94 90 PHE A CA 1
ATOM 720 C C . PHE A 1 90 ? 17.374 3.191 -15.556 1.00 90.94 90 PHE A C 1
ATOM 722 O O . PHE A 1 90 ? 17.607 4.285 -15.052 1.00 90.94 90 PHE A O 1
ATOM 729 N N . ARG A 1 91 ? 17.446 2.056 -14.849 1.00 91.06 91 ARG A N 1
ATOM 730 C CA . ARG A 1 91 ? 17.802 2.020 -13.421 1.00 91.06 91 ARG A CA 1
ATOM 731 C C . ARG A 1 91 ? 19.219 2.522 -13.169 1.00 91.06 91 ARG A C 1
ATOM 733 O O . ARG A 1 91 ? 19.425 3.235 -12.198 1.00 91.06 91 ARG A O 1
ATOM 740 N N . VAL A 1 92 ? 20.170 2.186 -14.042 1.00 93.69 92 VAL A N 1
ATOM 741 C CA . VAL A 1 92 ? 21.554 2.677 -13.939 1.00 93.69 92 VAL A CA 1
ATOM 742 C C . VAL A 1 92 ? 21.600 4.193 -14.122 1.00 93.69 92 VAL A C 1
ATOM 744 O O . VAL A 1 92 ? 22.203 4.887 -13.310 1.00 93.69 92 VAL A O 1
ATOM 747 N N . VAL A 1 93 ? 20.910 4.720 -15.137 1.00 94.50 93 VAL A N 1
ATOM 748 C CA . VAL A 1 93 ? 20.846 6.171 -15.385 1.00 94.50 93 VAL A CA 1
ATOM 749 C C . VAL A 1 93 ? 20.162 6.909 -14.225 1.00 94.50 93 VAL A C 1
ATOM 751 O O . VAL A 1 93 ? 20.623 7.968 -13.811 1.00 94.50 93 VAL A O 1
ATOM 754 N N . MET A 1 94 ? 19.097 6.339 -13.654 1.00 94.38 94 MET A N 1
ATOM 755 C CA . MET A 1 94 ? 18.364 6.912 -12.515 1.00 94.38 94 MET A CA 1
ATOM 756 C C . MET A 1 94 ? 19.012 6.633 -11.150 1.00 94.38 94 MET A C 1
ATOM 758 O O . MET A 1 94 ? 18.506 7.102 -10.129 1.00 94.38 94 MET A O 1
ATOM 762 N N . MET A 1 95 ? 20.123 5.893 -11.098 1.00 95.44 95 MET A N 1
ATOM 763 C CA . MET A 1 95 ? 20.736 5.433 -9.849 1.00 95.44 95 MET A CA 1
ATOM 764 C C . MET A 1 95 ? 21.062 6.567 -8.863 1.00 95.44 95 MET A C 1
ATOM 766 O O . MET A 1 95 ? 20.756 6.401 -7.681 1.00 95.44 95 MET A O 1
ATOM 770 N N . PRO A 1 96 ? 21.595 7.736 -9.284 1.00 96.00 96 PRO A N 1
ATOM 771 C CA . PRO A 1 96 ? 21.832 8.841 -8.355 1.00 96.00 96 PRO A CA 1
ATOM 772 C C . PRO A 1 96 ? 20.555 9.288 -7.630 1.00 96.00 96 PRO A C 1
ATOM 774 O O . PRO A 1 96 ? 20.562 9.474 -6.415 1.00 96.00 96 PRO A O 1
ATOM 777 N N . LEU A 1 97 ? 19.435 9.385 -8.353 1.00 94.38 97 LEU A N 1
ATOM 778 C CA . LEU A 1 97 ? 18.140 9.760 -7.787 1.00 94.38 97 LEU A CA 1
ATOM 779 C C . LEU A 1 97 ? 17.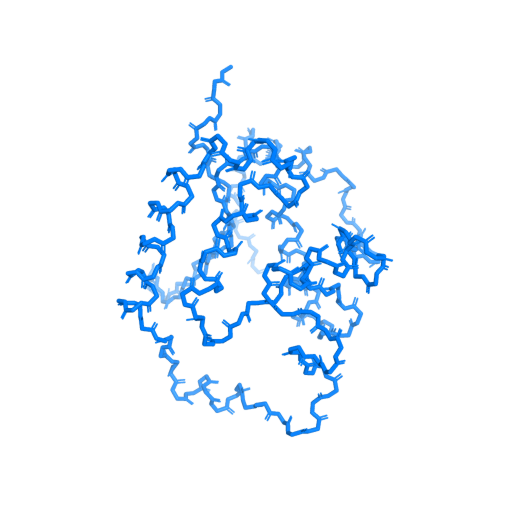579 8.658 -6.873 1.00 94.38 97 LEU A C 1
ATOM 781 O O . LEU A 1 97 ? 17.065 8.951 -5.795 1.00 94.38 97 LEU A O 1
ATOM 785 N N . ILE A 1 98 ? 17.727 7.389 -7.267 1.00 94.62 98 ILE A N 1
ATOM 786 C CA . ILE A 1 98 ? 17.323 6.229 -6.456 1.00 94.62 98 ILE A CA 1
ATOM 787 C C . ILE A 1 98 ? 18.049 6.228 -5.108 1.00 94.62 98 ILE A C 1
ATOM 789 O O . ILE A 1 98 ? 17.423 5.988 -4.075 1.00 94.62 98 ILE A O 1
ATOM 793 N N . LEU A 1 99 ? 19.353 6.513 -5.096 1.00 96.62 99 LEU A N 1
ATOM 794 C CA . LEU A 1 99 ? 20.145 6.563 -3.867 1.00 96.62 99 LEU A CA 1
ATOM 795 C C . LEU A 1 99 ? 19.712 7.719 -2.956 1.00 96.62 99 LEU A C 1
ATOM 797 O O . LEU A 1 99 ? 19.577 7.511 -1.751 1.00 96.62 99 LEU A O 1
ATOM 801 N N . ILE A 1 100 ? 19.413 8.896 -3.517 1.00 96.81 100 ILE A N 1
ATOM 802 C CA . ILE A 1 100 ? 18.858 10.022 -2.748 1.00 96.81 100 ILE A CA 1
ATOM 803 C C . ILE A 1 100 ? 17.533 9.615 -2.092 1.00 96.81 100 ILE A C 1
ATOM 805 O O . ILE A 1 100 ? 17.385 9.750 -0.876 1.00 96.81 100 ILE A O 1
ATOM 809 N N . PHE A 1 101 ? 16.594 9.047 -2.857 1.00 94.81 101 PHE A N 1
ATOM 810 C CA . PHE A 1 101 ? 15.316 8.584 -2.306 1.00 94.81 101 PHE A CA 1
ATOM 811 C C . PHE A 1 101 ? 15.481 7.482 -1.261 1.00 94.81 101 PHE A C 1
ATOM 813 O O . PHE A 1 101 ? 14.759 7.474 -0.266 1.00 94.81 101 PHE A O 1
ATOM 820 N N . THR A 1 102 ? 16.462 6.600 -1.442 1.00 96.56 102 THR A N 1
ATOM 821 C CA . THR A 1 102 ? 16.785 5.552 -0.470 1.00 96.56 102 THR A CA 1
ATOM 822 C C . THR A 1 102 ? 17.177 6.159 0.872 1.00 96.56 102 THR A C 1
ATOM 824 O O . THR A 1 102 ? 16.622 5.777 1.899 1.00 96.56 102 THR A O 1
ATOM 827 N N . VAL A 1 103 ? 18.085 7.141 0.878 1.00 97.50 103 VAL A N 1
ATOM 828 C CA . VAL A 1 103 ? 18.507 7.823 2.111 1.00 97.50 103 VAL A CA 1
ATOM 829 C C . VAL A 1 103 ? 17.336 8.567 2.751 1.00 97.50 103 VAL A C 1
ATOM 831 O O . VAL A 1 103 ? 17.111 8.428 3.951 1.00 97.50 103 VAL A O 1
ATOM 834 N N . MET A 1 104 ? 16.547 9.302 1.962 1.00 96.44 104 MET A N 1
ATOM 835 C CA . MET A 1 104 ? 15.362 10.003 2.470 1.00 96.44 104 MET A CA 1
ATOM 836 C C . MET A 1 104 ? 14.347 9.039 3.096 1.00 96.44 104 MET A C 1
ATOM 838 O O . MET A 1 104 ? 13.792 9.339 4.150 1.00 96.44 104 MET A O 1
ATOM 842 N N . ARG A 1 105 ? 14.130 7.867 2.487 1.00 93.88 105 ARG A N 1
ATOM 843 C CA . ARG A 1 105 ? 13.244 6.828 3.021 1.00 93.88 105 ARG A CA 1
ATOM 844 C C . ARG A 1 105 ? 13.770 6.239 4.324 1.00 93.88 105 ARG A C 1
ATOM 846 O O . ARG A 1 105 ? 12.994 6.088 5.260 1.00 93.88 105 ARG A O 1
ATOM 853 N N . ILE A 1 106 ? 15.067 5.948 4.408 1.00 95.50 106 ILE A N 1
ATOM 854 C CA . ILE A 1 106 ? 15.687 5.465 5.649 1.00 95.50 106 ILE A CA 1
ATOM 855 C C . ILE A 1 106 ? 15.480 6.493 6.766 1.00 95.50 106 ILE A C 1
ATOM 857 O O . ILE A 1 106 ? 15.029 6.134 7.850 1.00 95.50 106 ILE A O 1
ATOM 861 N N . LEU A 1 107 ? 15.731 7.778 6.491 1.00 96.25 107 LEU A N 1
ATOM 862 C CA . LEU A 1 107 ? 15.492 8.854 7.455 1.00 96.25 107 LEU A CA 1
ATOM 863 C C . LEU A 1 107 ? 14.015 8.940 7.858 1.00 96.25 107 LEU A C 1
ATOM 865 O O . LEU A 1 107 ? 13.717 9.045 9.046 1.00 96.25 107 LEU A O 1
ATOM 869 N N . ALA A 1 108 ? 13.089 8.846 6.902 1.00 92.75 108 ALA A N 1
ATOM 870 C CA . ALA A 1 108 ? 11.654 8.831 7.178 1.00 92.75 108 ALA A CA 1
ATOM 871 C C . ALA A 1 108 ? 11.254 7.645 8.069 1.00 92.75 108 ALA A C 1
ATOM 873 O O . ALA A 1 108 ? 10.518 7.835 9.030 1.00 92.75 108 ALA A O 1
ATOM 874 N N . ASN A 1 109 ? 11.775 6.446 7.809 1.00 91.69 109 ASN A N 1
ATOM 875 C CA . ASN A 1 109 ? 11.486 5.257 8.610 1.00 91.69 109 ASN A CA 1
ATOM 876 C C . ASN A 1 109 ? 12.042 5.379 10.036 1.00 91.69 1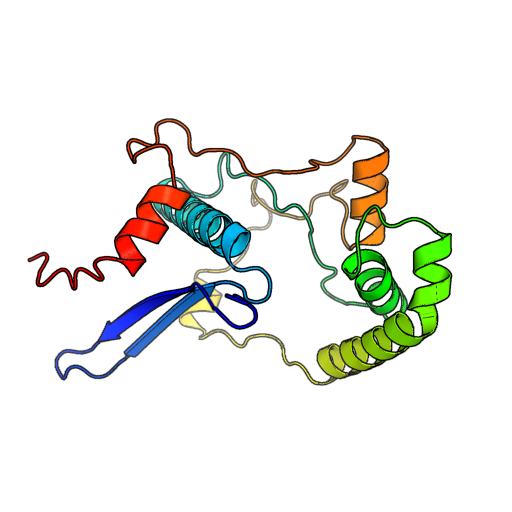09 ASN A C 1
ATOM 878 O O . ASN A 1 109 ? 11.348 5.041 10.987 1.00 91.69 109 ASN A O 1
ATOM 882 N N . VAL A 1 110 ? 13.261 5.908 10.196 1.00 92.44 110 VAL A N 1
ATOM 883 C CA . VAL A 1 110 ? 13.892 6.116 11.514 1.00 92.44 110 VAL A CA 1
ATOM 884 C C . VAL A 1 110 ? 13.189 7.207 12.327 1.00 92.44 110 VAL A C 1
ATOM 886 O O . VAL A 1 110 ? 13.141 7.132 13.552 1.00 92.44 110 VAL A O 1
ATOM 889 N N . THR A 1 111 ? 12.657 8.234 11.664 1.00 93.00 111 THR A N 1
ATOM 890 C CA . THR A 1 111 ? 11.981 9.362 12.329 1.00 93.00 111 THR A CA 1
ATOM 891 C C . THR A 1 111 ? 10.484 9.139 12.534 1.00 93.00 111 THR A C 1
ATOM 893 O O . THR A 1 111 ? 9.866 9.841 13.336 1.00 93.00 111 THR A O 1
ATOM 896 N N . SER A 1 112 ? 9.890 8.165 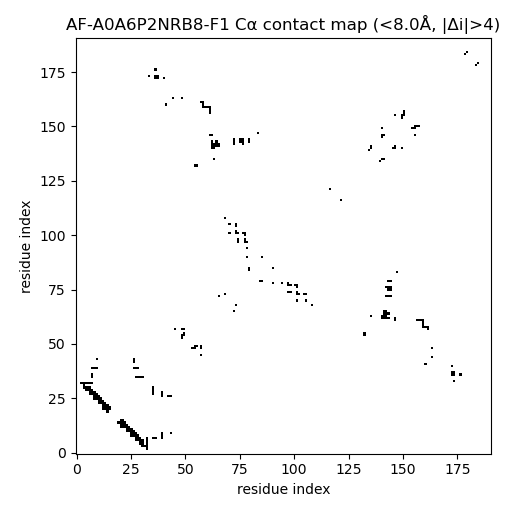11.843 1.00 88.94 112 SER A N 1
ATOM 897 C CA . SER A 1 112 ? 8.480 7.810 11.995 1.00 88.94 112 SER A CA 1
ATOM 898 C C . SER A 1 112 ? 8.245 7.015 13.273 1.00 88.94 112 SER A C 1
ATOM 900 O O . SER A 1 112 ? 9.073 6.219 13.710 1.00 88.94 112 SER A O 1
ATOM 902 N N . ARG A 1 113 ? 7.070 7.209 13.870 1.00 85.94 113 ARG A N 1
ATOM 903 C CA . ARG A 1 113 ? 6.612 6.440 15.026 1.00 85.94 113 ARG A CA 1
ATOM 904 C C . ARG A 1 113 ? 5.478 5.516 14.605 1.00 85.94 113 ARG A C 1
ATOM 906 O O . ARG A 1 113 ? 4.635 5.904 13.798 1.00 85.94 113 ARG A O 1
ATOM 913 N N . ASN A 1 114 ? 5.421 4.335 15.216 1.00 85.38 114 ASN A N 1
ATOM 914 C CA . ASN A 1 114 ? 4.269 3.448 15.089 1.00 85.38 114 ASN A CA 1
ATOM 915 C C . ASN A 1 114 ? 2.972 4.169 15.501 1.00 85.38 114 ASN A C 1
ATOM 917 O O . ASN A 1 114 ? 2.994 4.971 16.446 1.00 85.38 114 ASN A O 1
ATOM 921 N N . PRO A 1 115 ? 1.844 3.886 14.824 1.00 82.38 115 PRO A N 1
ATOM 922 C CA . PRO A 1 115 ? 0.556 4.436 15.214 1.00 82.38 115 PRO A CA 1
ATOM 923 C C . PRO A 1 115 ? 0.216 3.998 16.641 1.00 82.38 115 PRO A C 1
ATOM 925 O O . PRO A 1 115 ? 0.365 2.830 16.997 1.00 82.38 115 PRO A O 1
ATOM 928 N N . ILE A 1 116 ? -0.233 4.948 17.461 1.00 86.88 116 ILE A N 1
ATOM 929 C CA . ILE A 1 116 ? -0.711 4.676 18.818 1.00 86.88 116 ILE A CA 1
ATOM 930 C C . ILE A 1 116 ? -2.228 4.625 18.758 1.00 86.88 116 ILE A C 1
ATOM 932 O O . ILE A 1 116 ? -2.873 5.630 18.451 1.00 86.88 116 ILE A O 1
ATOM 936 N N . TRP A 1 117 ? -2.790 3.463 19.061 1.00 86.06 117 TRP A N 1
ATOM 937 C CA . TRP A 1 117 ? -4.230 3.278 19.087 1.00 86.06 117 TRP A CA 1
ATOM 938 C C . TRP A 1 117 ? -4.783 3.557 20.490 1.00 86.06 117 TRP A C 1
ATOM 940 O O . TRP A 1 117 ? -4.129 3.275 21.495 1.00 86.06 117 TRP A O 1
ATOM 950 N N . PRO A 1 118 ? -6.002 4.110 20.614 1.00 91.19 118 PRO A N 1
ATOM 951 C CA . PRO A 1 118 ? -6.692 4.136 21.896 1.00 91.19 118 PRO A CA 1
ATOM 952 C C . PRO A 1 118 ? -6.908 2.708 22.414 1.00 91.19 118 PRO A C 1
ATOM 954 O O . PRO A 1 118 ? -7.287 1.828 21.642 1.00 91.19 118 PRO A O 1
ATOM 957 N N . LYS A 1 119 ? -6.776 2.485 23.730 1.00 92.19 119 LYS A N 1
ATOM 958 C CA . LYS A 1 119 ? -6.951 1.153 24.356 1.00 92.19 119 LYS A CA 1
ATOM 959 C C . LYS A 1 119 ? -8.276 0.465 24.002 1.00 92.19 119 LYS A C 1
ATOM 961 O O . LYS A 1 119 ? -8.357 -0.759 23.983 1.00 92.19 119 LYS A O 1
ATOM 966 N N . SER A 1 120 ? -9.330 1.245 23.759 1.00 91.44 120 SER A N 1
ATOM 967 C CA . SER A 1 120 ? -10.626 0.727 23.310 1.00 91.44 120 SER A CA 1
ATOM 968 C C . SER A 1 120 ? -10.549 0.077 21.928 1.00 91.44 120 SER A C 1
ATOM 970 O O . SER A 1 120 ? -11.194 -0.944 21.716 1.00 91.44 120 SER A O 1
ATOM 972 N N . ILE A 1 121 ? -9.750 0.641 21.019 1.00 89.31 121 ILE A N 1
ATOM 973 C CA . ILE A 1 121 ? -9.522 0.118 19.671 1.00 89.31 121 ILE A CA 1
ATOM 974 C C . ILE A 1 121 ? -8.554 -1.062 19.708 1.00 89.31 121 ILE A C 1
ATOM 976 O O . ILE A 1 121 ? -8.827 -2.076 19.074 1.00 89.31 121 ILE A O 1
ATOM 980 N N . GLU A 1 122 ? -7.484 -0.980 20.504 1.00 90.06 122 GLU A N 1
ATOM 981 C CA . GLU A 1 1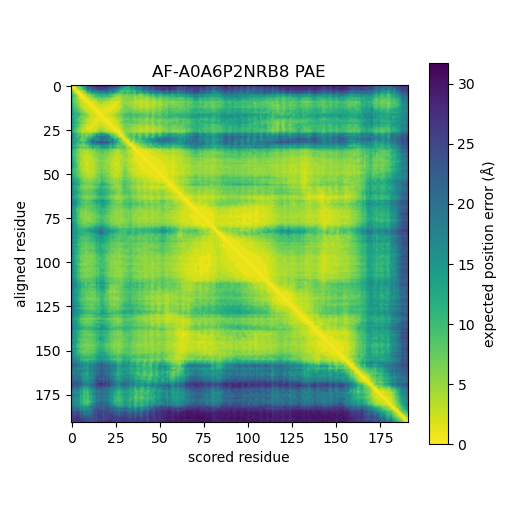22 ? -6.536 -2.093 20.669 1.00 90.06 122 GLU A CA 1
ATOM 982 C C . GLU A 1 122 ? -7.254 -3.371 21.116 1.00 90.06 122 GLU A C 1
ATOM 984 O O . GLU A 1 122 ? -7.052 -4.429 20.530 1.00 90.06 122 GLU A O 1
ATOM 989 N N . ARG A 1 123 ? -8.175 -3.259 22.084 1.00 89.50 123 ARG A N 1
ATOM 990 C CA . ARG A 1 123 ? -8.929 -4.405 22.615 1.00 89.50 123 ARG A CA 1
ATOM 991 C C . ARG A 1 123 ? -9.821 -5.090 21.577 1.00 89.50 123 ARG A C 1
ATOM 993 O O . ARG A 1 123 ? -10.001 -6.297 21.647 1.00 89.50 123 ARG A O 1
ATOM 1000 N N . ILE A 1 124 ? -10.418 -4.335 20.655 1.00 89.19 124 ILE A N 1
ATOM 1001 C CA . ILE A 1 124 ? -11.278 -4.909 19.603 1.00 89.19 124 ILE A CA 1
ATOM 1002 C C . ILE A 1 124 ? -10.487 -5.335 18.361 1.00 89.19 124 ILE A C 1
ATOM 1004 O O . ILE A 1 124 ? -11.046 -5.994 17.491 1.00 89.19 124 ILE A O 1
ATOM 1008 N N . SER A 1 125 ? -9.208 -4.959 18.278 1.00 87.44 125 SER A N 1
ATOM 1009 C CA . SER A 1 125 ? -8.312 -5.252 17.149 1.00 87.44 125 SER A CA 1
ATOM 1010 C C . SER A 1 125 ? -7.356 -6.415 17.438 1.00 87.44 125 SER A C 1
ATOM 1012 O O . SER A 1 125 ? -6.354 -6.572 16.743 1.00 87.44 125 SER A O 1
ATOM 1014 N N . GLU A 1 126 ? -7.624 -7.212 18.475 1.00 87.44 126 GLU A N 1
ATOM 1015 C CA . GLU A 1 126 ? -6.789 -8.358 18.829 1.00 87.44 126 GLU A CA 1
ATOM 1016 C C . GLU A 1 126 ? -6.868 -9.438 17.738 1.00 87.44 126 GLU A C 1
ATOM 1018 O O . GLU A 1 126 ? -7.944 -9.945 17.411 1.00 87.44 126 GLU A O 1
ATOM 1023 N N . ILE A 1 127 ? -5.713 -9.781 17.159 1.00 86.44 127 ILE A N 1
ATOM 1024 C CA . ILE A 1 127 ? -5.609 -10.802 16.114 1.00 86.44 127 ILE A CA 1
ATOM 1025 C C . ILE A 1 127 ? -5.640 -12.174 16.781 1.00 86.44 127 ILE A C 1
ATOM 1027 O O . ILE A 1 127 ? -4.784 -12.496 17.607 1.00 86.44 127 ILE A O 1
ATOM 1031 N N . LYS A 1 128 ? -6.616 -13.002 16.404 1.00 88.38 128 LYS A N 1
ATOM 1032 C CA . LYS A 1 128 ? -6.724 -14.365 16.930 1.00 88.38 128 LYS A CA 1
ATOM 1033 C C . LYS A 1 128 ? -5.591 -15.245 16.379 1.00 88.38 128 LYS A C 1
ATOM 1035 O O . LYS A 1 128 ? -5.297 -15.154 15.186 1.00 88.38 128 LYS A O 1
ATOM 1040 N N . PRO A 1 129 ? -4.982 -16.133 17.190 1.00 86.31 129 PRO A N 1
ATOM 1041 C CA . PRO A 1 129 ? -3.915 -17.025 16.723 1.00 86.31 129 PRO A CA 1
ATOM 1042 C C . PRO A 1 129 ? -4.311 -17.919 15.538 1.00 86.31 129 PRO A C 1
ATOM 1044 O O . PRO A 1 129 ? -3.461 -18.305 14.741 1.00 86.31 129 PRO A O 1
ATOM 1047 N N . ASP A 1 130 ? -5.596 -18.244 15.422 1.00 89.12 130 ASP A N 1
ATOM 1048 C CA . ASP A 1 130 ? -6.198 -19.082 14.387 1.00 89.12 130 ASP A CA 1
ATOM 1049 C C . ASP A 1 130 ? -6.945 -18.271 13.312 1.00 89.12 130 ASP A C 1
ATOM 1051 O O . ASP A 1 130 ? -7.797 -18.812 12.604 1.00 89.12 130 ASP A O 1
ATOM 1055 N N . ASP A 1 131 ? -6.638 -16.976 13.159 1.00 88.81 131 ASP A N 1
ATOM 1056 C CA . ASP A 1 131 ? -7.295 -16.125 12.169 1.00 88.81 131 ASP A CA 1
ATOM 1057 C C . ASP A 1 131 ? -7.065 -16.639 10.737 1.00 88.81 131 ASP A C 1
ATOM 1059 O O . ASP A 1 131 ? -5.997 -16.504 10.127 1.00 88.81 131 ASP A O 1
ATOM 1063 N N . SER A 1 132 ? -8.137 -17.195 10.171 1.00 87.44 132 SER A N 1
ATOM 1064 C CA . SER A 1 132 ? -8.177 -17.737 8.817 1.00 87.44 132 SER A CA 1
ATOM 1065 C C . SER A 1 132 ? -7.968 -16.703 7.714 1.00 87.44 132 SER A C 1
ATOM 1067 O O . SER A 1 132 ? -7.901 -17.114 6.558 1.00 87.44 132 SER A O 1
ATOM 1069 N N . TYR A 1 133 ? -7.854 -15.407 8.027 1.00 87.44 133 TYR A N 1
ATOM 1070 C CA . TYR A 1 133 ? -7.592 -14.301 7.104 1.00 87.44 133 TYR A CA 1
ATOM 1071 C C . TYR A 1 133 ? -6.220 -13.656 7.299 1.00 87.44 133 TYR A C 1
ATOM 1073 O O . TYR A 1 133 ? -5.879 -12.755 6.533 1.00 87.44 133 TYR A O 1
ATOM 1081 N N . ILE A 1 134 ? -5.392 -14.161 8.221 1.00 87.00 134 ILE A N 1
ATOM 1082 C CA . ILE A 1 134 ? -4.063 -13.605 8.487 1.00 87.00 134 ILE A CA 1
ATOM 1083 C C . ILE A 1 134 ? -3.224 -13.492 7.201 1.00 87.00 134 ILE A C 1
ATOM 1085 O O . ILE A 1 134 ? -3.223 -14.387 6.341 1.00 87.00 134 ILE A O 1
ATOM 1089 N N . GLN A 1 135 ? -2.543 -12.358 7.048 1.00 86.62 135 GLN A N 1
ATOM 1090 C CA . GLN A 1 135 ? -1.614 -12.049 5.962 1.00 86.62 135 GLN A CA 1
ATOM 1091 C C . GLN A 1 135 ? -0.439 -11.223 6.514 1.00 86.62 135 GLN A C 1
ATOM 1093 O O . GLN A 1 135 ? -0.641 -10.467 7.463 1.00 86.62 135 GLN A O 1
ATOM 1098 N N . PRO A 1 136 ? 0.751 -11.288 5.889 1.00 88.50 136 PRO A N 1
ATOM 1099 C CA . PRO A 1 136 ? 1.130 -12.227 4.831 1.00 88.50 136 PRO A CA 1
ATOM 1100 C C . PRO A 1 136 ? 1.261 -13.664 5.372 1.00 88.50 136 PRO A C 1
ATOM 1102 O O . PRO A 1 136 ? 1.654 -13.874 6.515 1.00 88.50 136 PRO A O 1
ATOM 1105 N N . ARG A 1 137 ? 0.919 -14.670 4.558 1.00 86.31 137 ARG A N 1
ATOM 1106 C CA . ARG A 1 137 ? 1.125 -16.093 4.896 1.00 86.31 137 ARG A CA 1
ATOM 1107 C C . ARG A 1 137 ? 2.457 -16.597 4.370 1.00 86.31 137 ARG A C 1
ATOM 1109 O O . ARG A 1 137 ? 3.069 -15.963 3.513 1.00 86.31 137 ARG A O 1
ATOM 1116 N N . ALA A 1 138 ? 2.854 -17.788 4.814 1.00 83.81 138 ALA A N 1
ATOM 1117 C CA . ALA A 1 138 ? 3.940 -18.525 4.182 1.00 83.81 138 ALA A CA 1
ATOM 1118 C C . ALA A 1 138 ? 3.716 -18.604 2.658 1.00 83.81 138 ALA A C 1
ATOM 1120 O O . ALA A 1 138 ? 2.651 -19.017 2.200 1.00 83.81 138 ALA A O 1
ATOM 1121 N N . GLY A 1 139 ? 4.710 -18.159 1.887 1.00 83.31 139 GLY A N 1
ATOM 1122 C CA . GLY A 1 139 ? 4.650 -18.091 0.424 1.00 83.31 139 GLY A CA 1
ATOM 1123 C C . GLY A 1 139 ? 4.078 -16.790 -0.157 1.00 83.31 139 GLY A C 1
ATOM 1124 O O . GLY A 1 139 ? 4.241 -16.560 -1.353 1.00 83.31 139 GLY A O 1
ATOM 1125 N N . THR A 1 140 ? 3.467 -15.908 0.644 1.00 88.38 140 THR A N 1
ATOM 1126 C CA . THR A 1 140 ? 3.122 -14.552 0.187 1.00 88.38 140 THR A CA 1
ATOM 1127 C C . THR A 1 140 ? 4.413 -13.721 0.090 1.00 88.38 140 THR A C 1
ATOM 1129 O O . THR A 1 140 ? 5.108 -13.595 1.099 1.00 88.38 140 THR A O 1
ATOM 1132 N N . PRO A 1 141 ? 4.757 -13.143 -1.077 1.00 89.44 141 PRO A N 1
ATOM 1133 C CA . PRO A 1 141 ? 5.929 -12.283 -1.203 1.00 89.44 141 PRO A CA 1
ATOM 1134 C C . PRO A 1 141 ? 5.769 -11.010 -0.360 1.00 89.44 141 PRO A C 1
ATOM 1136 O O . PRO A 1 141 ? 4.706 -10.385 -0.355 1.00 89.44 141 PRO A O 1
ATOM 1139 N N . VAL A 1 142 ? 6.842 -10.614 0.327 1.00 91.12 142 VAL A N 1
ATOM 1140 C CA . VAL A 1 142 ? 6.889 -9.414 1.173 1.00 91.12 142 VAL A CA 1
ATOM 1141 C C . VAL A 1 142 ? 8.035 -8.522 0.708 1.00 91.12 142 VAL A C 1
ATOM 1143 O O . VAL A 1 142 ? 9.141 -8.987 0.459 1.00 91.12 142 VAL A O 1
ATOM 1146 N N . GLY A 1 143 ? 7.770 -7.226 0.578 1.00 89.31 143 GLY A N 1
ATOM 1147 C CA . GLY A 1 143 ? 8.713 -6.270 0.013 1.00 89.31 143 GLY A CA 1
ATOM 1148 C C . GLY A 1 143 ? 8.675 -6.230 -1.515 1.00 89.31 143 GLY A C 1
ATOM 1149 O O . GLY A 1 143 ? 8.102 -7.086 -2.199 1.00 89.31 143 GLY A O 1
ATOM 1150 N N . TRP A 1 144 ? 9.267 -5.175 -2.074 1.00 87.81 144 TRP A N 1
ATOM 1151 C CA . TRP A 1 144 ? 9.183 -4.896 -3.509 1.00 87.81 144 TRP A CA 1
ATOM 1152 C C . TRP A 1 144 ? 9.897 -5.944 -4.353 1.00 87.81 144 TRP A C 1
ATOM 1154 O O . TRP A 1 144 ? 9.372 -6.359 -5.382 1.00 87.81 144 TRP A O 1
ATOM 1164 N N . SER A 1 145 ? 11.082 -6.380 -3.924 1.00 86.69 145 SER A N 1
ATOM 1165 C CA . SER A 1 145 ? 11.881 -7.337 -4.689 1.00 86.69 145 SER A CA 1
ATOM 1166 C C . SER A 1 145 ? 11.157 -8.668 -4.850 1.00 86.69 145 SER A C 1
ATOM 1168 O O . SER A 1 145 ? 10.958 -9.120 -5.977 1.00 86.69 145 SER A O 1
ATOM 1170 N N . ASP A 1 146 ? 10.714 -9.269 -3.747 1.00 89.50 146 ASP A N 1
ATOM 1171 C CA . ASP A 1 146 ? 10.060 -10.578 -3.782 1.00 89.50 146 ASP A CA 1
ATOM 1172 C C . ASP A 1 146 ? 8.744 -10.517 -4.552 1.00 89.50 146 ASP A C 1
ATOM 1174 O O . ASP A 1 146 ? 8.449 -11.416 -5.340 1.00 89.50 146 ASP A O 1
ATOM 1178 N N . THR A 1 147 ? 8.004 -9.413 -4.417 1.00 89.62 147 THR A N 1
ATOM 1179 C CA . THR A 1 147 ? 6.773 -9.169 -5.178 1.00 89.62 147 THR A CA 1
ATOM 1180 C C . THR A 1 147 ? 7.046 -9.091 -6.680 1.00 89.62 147 THR A C 1
ATOM 1182 O O . THR A 1 147 ? 6.362 -9.744 -7.469 1.00 89.62 147 THR A O 1
ATOM 1185 N N . VAL A 1 148 ? 8.063 -8.332 -7.103 1.00 86.56 148 VAL A N 1
ATOM 1186 C CA . VAL A 1 148 ? 8.437 -8.208 -8.522 1.00 86.56 148 VAL A CA 1
ATOM 1187 C C . VAL A 1 148 ? 8.892 -9.553 -9.083 1.00 86.56 148 VAL A C 1
ATOM 1189 O O . VAL A 1 148 ? 8.496 -9.923 -10.188 1.00 86.56 148 VAL A O 1
ATOM 1192 N N . MET A 1 149 ? 9.685 -10.313 -8.329 1.00 88.31 149 MET A N 1
ATOM 1193 C CA . MET A 1 149 ? 10.151 -11.626 -8.774 1.00 88.31 149 MET A CA 1
ATOM 1194 C C . MET A 1 149 ? 9.009 -12.640 -8.861 1.00 88.31 149 MET A C 1
ATOM 1196 O O . MET A 1 149 ? 8.920 -13.358 -9.854 1.00 88.31 149 MET A O 1
ATOM 1200 N N . ALA A 1 150 ? 8.103 -12.665 -7.881 1.00 89.00 150 ALA A N 1
ATOM 1201 C CA . ALA A 1 150 ? 6.922 -13.524 -7.915 1.00 89.00 150 ALA A CA 1
ATOM 1202 C C . ALA A 1 150 ? 6.002 -13.177 -9.097 1.00 89.00 150 ALA A C 1
ATOM 1204 O O . ALA A 1 150 ? 5.556 -14.069 -9.813 1.00 89.00 150 ALA A O 1
ATOM 1205 N N . ARG A 1 151 ? 5.805 -11.883 -9.388 1.00 87.00 151 ARG A N 1
ATOM 1206 C CA . ARG A 1 151 ? 5.068 -11.434 -10.580 1.00 87.00 151 ARG A CA 1
ATOM 1207 C C . ARG A 1 151 ? 5.715 -11.891 -11.883 1.00 87.00 151 ARG A C 1
ATOM 1209 O O . ARG A 1 151 ? 5.012 -12.356 -12.771 1.00 87.00 151 ARG A O 1
ATOM 1216 N N . ARG A 1 152 ? 7.042 -11.781 -12.006 1.00 85.75 152 ARG A N 1
ATOM 1217 C CA . ARG A 1 152 ? 7.774 -12.226 -13.207 1.00 85.75 152 ARG A CA 1
ATOM 1218 C C . ARG A 1 152 ? 7.670 -13.730 -13.443 1.00 85.75 152 ARG A C 1
ATOM 1220 O O . ARG A 1 152 ? 7.686 -14.151 -14.592 1.00 85.75 152 ARG A O 1
ATOM 1227 N N . ARG A 1 153 ? 7.562 -14.522 -12.374 1.00 89.31 153 ARG A N 1
ATOM 1228 C CA . ARG A 1 153 ? 7.326 -15.971 -12.458 1.00 89.31 153 ARG A CA 1
ATOM 1229 C C . ARG A 1 153 ? 5.864 -16.339 -12.732 1.00 89.31 153 ARG A C 1
ATOM 1231 O O . ARG A 1 153 ? 5.605 -17.457 -13.149 1.00 89.31 153 ARG A O 1
ATOM 1238 N N . GLY A 1 154 ? 4.931 -15.405 -12.538 1.00 86.06 154 GLY A N 1
ATOM 1239 C CA . GLY A 1 154 ? 3.491 -15.658 -12.637 1.00 86.06 154 GLY A CA 1
ATOM 1240 C C . GLY A 1 154 ? 2.857 -16.179 -11.342 1.00 86.06 154 GLY A C 1
ATOM 1241 O O . GLY A 1 154 ? 1.677 -16.510 -11.339 1.00 86.06 154 GLY A O 1
ATOM 1242 N N . ASP A 1 155 ? 3.604 -16.200 -10.235 1.00 86.50 155 ASP A N 1
ATOM 1243 C CA . ASP A 1 155 ? 3.159 -16.747 -8.944 1.00 86.50 155 ASP A CA 1
ATOM 1244 C C . ASP A 1 155 ? 2.290 -15.761 -8.141 1.00 86.50 155 ASP A C 1
ATOM 1246 O O . ASP A 1 155 ? 1.722 -16.120 -7.108 1.00 86.50 155 ASP A O 1
ATOM 1250 N N . TYR A 1 156 ? 2.220 -14.492 -8.562 1.00 84.44 156 TYR A N 1
ATOM 1251 C CA . TYR A 1 156 ? 1.530 -13.431 -7.825 1.00 84.44 156 TYR A CA 1
ATOM 1252 C C . TYR A 1 156 ? 0.744 -12.483 -8.749 1.00 84.44 156 TYR A C 1
ATOM 1254 O O . TYR A 1 156 ? 1.227 -12.171 -9.842 1.00 84.44 156 TYR A O 1
ATOM 1262 N N . PRO A 1 157 ? -0.443 -11.982 -8.340 1.00 77.69 157 PRO A N 1
ATOM 1263 C CA . PRO A 1 157 ? -1.293 -11.154 -9.198 1.00 77.69 157 PRO A CA 1
ATOM 1264 C C . PRO A 1 157 ? -0.624 -9.857 -9.683 1.00 77.69 157 PRO A C 1
ATOM 1266 O O . PRO A 1 157 ? -0.026 -9.112 -8.908 1.00 77.69 157 PRO A O 1
ATOM 1269 N N . ILE A 1 158 ? -0.800 -9.542 -10.971 1.00 69.25 158 ILE A N 1
ATOM 1270 C CA . ILE A 1 158 ? -0.265 -8.323 -11.611 1.00 69.25 158 ILE A CA 1
ATOM 1271 C C . ILE A 1 158 ? -1.187 -7.114 -11.395 1.00 69.25 158 ILE A C 1
ATOM 1273 O O . ILE A 1 158 ? -0.719 -5.979 -11.328 1.00 69.25 158 ILE A O 1
ATOM 1277 N N . ASN A 1 159 ? -2.493 -7.350 -11.260 1.00 67.25 159 ASN A N 1
ATOM 1278 C CA . ASN A 1 159 ? -3.498 -6.324 -11.007 1.00 67.25 159 ASN A CA 1
ATOM 1279 C C . ASN A 1 159 ? -4.668 -6.946 -10.231 1.00 67.25 159 ASN A C 1
ATOM 1281 O O . ASN A 1 159 ? -5.650 -7.359 -10.843 1.00 67.25 159 ASN A O 1
ATOM 1285 N N . PRO A 1 160 ? -4.582 -7.059 -8.896 1.00 63.56 160 PRO A N 1
ATOM 1286 C CA . PRO A 1 160 ? -5.597 -7.758 -8.119 1.00 63.56 160 PRO A CA 1
ATOM 1287 C C . PRO A 1 160 ? -6.928 -6.995 -8.023 1.00 63.56 160 PRO A C 1
ATOM 1289 O O . PRO A 1 160 ? -7.740 -7.352 -7.187 1.00 63.56 160 PRO A O 1
ATOM 1292 N N . LYS A 1 161 ? -7.187 -5.948 -8.822 1.00 63.53 161 LYS A N 1
ATOM 1293 C CA . LYS A 1 161 ? -8.461 -5.210 -8.810 1.00 63.53 161 LYS A CA 1
ATOM 1294 C C . LYS A 1 161 ? -9.622 -6.125 -9.243 1.00 63.53 161 LYS A C 1
ATOM 1296 O O . LYS A 1 161 ? -10.017 -6.123 -10.405 1.00 63.53 161 LYS A O 1
ATOM 1301 N N . ALA A 1 162 ? -10.172 -6.900 -8.314 1.00 59.34 162 ALA A N 1
ATOM 1302 C CA . ALA A 1 162 ? -11.417 -7.623 -8.518 1.00 59.34 162 ALA A CA 1
ATOM 1303 C C . ALA A 1 162 ? -12.574 -6.618 -8.500 1.00 59.34 162 ALA A C 1
ATOM 1305 O O . ALA A 1 162 ? -12.643 -5.752 -7.622 1.00 59.34 162 ALA A O 1
ATOM 1306 N N . ARG A 1 163 ? -13.474 -6.710 -9.484 1.00 58.84 163 ARG A N 1
ATOM 1307 C CA . ARG A 1 163 ? -14.764 -6.019 -9.400 1.00 58.84 163 ARG A CA 1
ATOM 1308 C C . ARG A 1 163 ? -15.588 -6.694 -8.307 1.00 58.84 163 ARG A C 1
ATOM 1310 O O . ARG A 1 163 ? -15.525 -7.910 -8.159 1.00 58.84 163 ARG A O 1
ATOM 1317 N N . VAL A 1 164 ? -16.334 -5.902 -7.544 1.00 57.16 164 VAL A N 1
ATOM 1318 C CA . VAL A 1 164 ? -17.295 -6.443 -6.579 1.00 57.16 164 VAL A CA 1
ATOM 1319 C C . VAL A 1 164 ? -18.392 -7.151 -7.377 1.00 57.16 164 VAL A C 1
ATOM 1321 O O . VAL A 1 164 ? -19.047 -6.516 -8.205 1.00 57.16 164 VAL A O 1
ATOM 1324 N N . GLU A 1 165 ? -18.536 -8.460 -7.170 1.00 55.91 165 GLU A N 1
ATOM 1325 C CA . GLU A 1 165 ? -19.638 -9.248 -7.733 1.00 55.91 165 GLU A CA 1
ATOM 1326 C C . GLU A 1 165 ? -20.975 -8.642 -7.278 1.00 55.91 165 GLU A C 1
ATOM 1328 O O . GLU A 1 165 ? -21.093 -8.175 -6.143 1.00 55.91 165 GLU A O 1
ATOM 1333 N N . ASP A 1 166 ? -21.942 -8.569 -8.196 1.00 53.59 166 ASP A N 1
ATOM 1334 C CA . ASP A 1 166 ? -23.277 -7.986 -7.985 1.00 53.59 166 ASP A CA 1
ATOM 1335 C C . ASP A 1 166 ? -23.318 -6.484 -7.641 1.00 53.59 166 ASP A C 1
ATOM 1337 O O . ASP A 1 166 ? -24.321 -5.973 -7.139 1.00 53.59 166 ASP A O 1
ATOM 1341 N N . TRP A 1 167 ? -22.257 -5.730 -7.945 1.00 55.03 167 TRP A N 1
ATOM 1342 C CA . TRP A 1 167 ? -22.290 -4.272 -7.826 1.00 55.03 167 TRP A CA 1
ATOM 1343 C C . TRP A 1 167 ? -23.326 -3.658 -8.782 1.00 55.03 167 TRP A C 1
ATOM 1345 O O . TRP A 1 167 ? -23.152 -3.670 -9.999 1.00 55.03 167 TRP A O 1
ATOM 1355 N N . THR A 1 168 ? -24.386 -3.069 -8.223 1.00 52.00 168 THR A N 1
ATOM 1356 C CA . THR A 1 168 ? -25.486 -2.447 -8.982 1.00 52.00 168 THR A CA 1
ATOM 1357 C C . THR A 1 168 ? -25.250 -0.972 -9.327 1.00 52.00 168 THR A C 1
ATOM 1359 O O . THR A 1 168 ? -26.154 -0.313 -9.839 1.00 52.00 168 THR A O 1
ATOM 1362 N N . GLY A 1 169 ? -24.079 -0.412 -9.010 1.00 54.38 169 GLY A N 1
ATOM 1363 C CA . GLY A 1 169 ? -23.709 0.931 -9.464 1.00 54.38 169 GLY A CA 1
ATOM 1364 C C . GLY A 1 169 ? -23.229 0.908 -10.917 1.00 54.38 169 GLY A C 1
ATOM 1365 O O . GLY A 1 169 ? -22.649 -0.080 -11.363 1.00 54.38 169 GLY A O 1
ATOM 1366 N N . ASP A 1 170 ? -23.467 1.991 -11.657 1.00 51.84 170 ASP A N 1
ATOM 1367 C CA . ASP A 1 170 ? -23.122 2.084 -13.085 1.00 51.84 170 ASP A CA 1
ATOM 1368 C C . ASP A 1 170 ? -21.621 1.830 -13.317 1.00 51.84 170 ASP A C 1
ATOM 1370 O O . ASP A 1 170 ? -20.763 2.238 -12.526 1.00 51.84 170 ASP A O 1
ATOM 1374 N N . GLY A 1 171 ? -21.308 1.117 -14.398 1.00 54.84 171 GLY A N 1
ATOM 1375 C CA . GLY A 1 171 ? -20.007 0.473 -14.620 1.00 54.84 171 GLY A CA 1
ATOM 1376 C C . GLY A 1 171 ? -18.856 1.407 -15.007 1.00 54.84 171 GLY A C 1
ATOM 1377 O O . GLY A 1 171 ? -17.741 0.926 -15.227 1.00 54.84 171 GLY A O 1
ATOM 1378 N N . ASP A 1 172 ? -19.110 2.714 -15.100 1.00 61.19 172 ASP A N 1
ATOM 1379 C CA . ASP A 1 172 ? -18.152 3.733 -15.530 1.00 61.19 172 ASP A CA 1
ATOM 1380 C C . ASP A 1 172 ? -17.816 4.697 -14.378 1.00 61.19 172 ASP A C 1
ATOM 1382 O O . ASP A 1 172 ? -18.399 5.772 -14.200 1.00 61.19 172 ASP A O 1
ATOM 1386 N N . ALA A 1 173 ? -16.849 4.270 -13.565 1.00 55.75 173 ALA A N 1
ATOM 1387 C CA . ALA A 1 173 ? -16.306 5.024 -12.437 1.00 55.75 173 ALA A CA 1
ATOM 1388 C C . ALA A 1 173 ? -15.771 6.411 -12.851 1.00 55.75 173 ALA A C 1
ATOM 1390 O O . ALA A 1 173 ? -15.886 7.379 -12.095 1.00 55.75 173 ALA A O 1
ATOM 1391 N N . THR A 1 174 ? -15.239 6.518 -14.069 1.00 57.47 174 THR A N 1
ATOM 1392 C CA . THR A 1 174 ? -14.651 7.741 -14.623 1.00 57.47 174 THR A CA 1
ATOM 1393 C C . THR A 1 174 ? -15.735 8.748 -14.992 1.00 57.47 174 THR A C 1
ATOM 1395 O O . THR A 1 174 ? -15.627 9.925 -14.644 1.00 57.47 174 THR A O 1
ATOM 1398 N N . ARG A 1 175 ? -16.839 8.285 -15.591 1.00 60.41 175 ARG A N 1
ATOM 1399 C CA . ARG A 1 175 ? -18.017 9.119 -15.864 1.00 60.41 175 ARG A CA 1
ATOM 1400 C C . ARG A 1 175 ? -18.634 9.699 -14.591 1.00 60.41 175 ARG A C 1
ATOM 1402 O O . ARG A 1 175 ? -19.005 10.872 -14.580 1.00 60.41 175 ARG A O 1
ATOM 1409 N N . TYR A 1 176 ? -18.743 8.922 -13.511 1.00 60.41 176 TYR A N 1
ATOM 1410 C CA . TYR A 1 176 ? -19.310 9.451 -12.268 1.00 60.41 176 TYR A CA 1
ATOM 1411 C C . TYR A 1 176 ? -18.405 10.442 -11.565 1.00 60.41 176 TYR A C 1
ATOM 1413 O O . TYR A 1 176 ? -18.892 11.462 -11.086 1.00 60.41 176 TYR A O 1
ATOM 1421 N N . ALA A 1 177 ? -17.107 10.188 -11.522 1.00 59.56 177 ALA A N 1
ATOM 1422 C CA . ALA A 1 177 ? -16.186 11.156 -10.958 1.00 59.56 177 ALA A CA 1
ATOM 1423 C C . ALA A 1 177 ? -16.168 12.467 -11.751 1.00 59.56 177 ALA A C 1
ATOM 1425 O O . ALA A 1 177 ? -16.184 13.533 -11.144 1.00 59.56 177 ALA A O 1
ATOM 1426 N N . ALA A 1 178 ? -16.240 12.395 -13.085 1.00 61.31 178 ALA A N 1
ATOM 1427 C CA . ALA A 1 178 ? -16.454 13.572 -13.923 1.00 61.31 178 ALA A CA 1
ATOM 1428 C C . ALA A 1 178 ? -17.777 14.277 -13.566 1.00 61.31 178 ALA A C 1
ATOM 1430 O O . ALA A 1 178 ? -17.789 15.483 -13.354 1.00 61.31 178 ALA A O 1
ATOM 1431 N N . SER A 1 179 ? -18.871 13.532 -13.359 1.00 60.38 179 SER A N 1
ATOM 1432 C CA . SER A 1 179 ? -20.148 14.124 -12.928 1.00 60.38 179 SER A CA 1
ATOM 1433 C C . SER A 1 179 ? -20.114 14.739 -11.519 1.00 60.38 179 SER A C 1
ATOM 1435 O O . SER A 1 179 ? -20.823 15.707 -11.259 1.00 60.38 179 SER A O 1
ATOM 1437 N N . TRP A 1 180 ? -19.287 14.211 -10.607 1.00 58.25 180 TRP A N 1
ATOM 1438 C CA . TRP A 1 180 ? -19.059 14.785 -9.275 1.00 58.25 180 TRP A CA 1
ATOM 1439 C C . TRP A 1 180 ? -18.267 16.093 -9.347 1.00 58.25 180 TRP A C 1
ATOM 1441 O O . TRP A 1 180 ? -18.499 16.985 -8.533 1.00 58.25 180 TRP A O 1
ATOM 1451 N N . LEU A 1 181 ? -17.354 16.211 -10.316 1.00 58.16 181 LEU A N 1
ATOM 1452 C CA . LEU A 1 181 ? -16.627 17.449 -10.602 1.00 58.16 181 LEU A CA 1
ATOM 1453 C C . LEU A 1 181 ? -17.539 18.502 -11.247 1.00 58.16 181 LEU A C 1
ATOM 1455 O O . LEU A 1 181 ? -17.489 19.665 -10.855 1.00 58.16 181 LEU A O 1
ATOM 1459 N N . ASP A 1 182 ? -18.404 18.090 -12.178 1.00 56.31 182 ASP A N 1
ATOM 1460 C CA . ASP A 1 182 ? -19.332 18.985 -12.883 1.00 56.31 182 ASP A CA 1
ATOM 1461 C C . ASP A 1 182 ? -20.517 19.421 -12.012 1.00 56.31 182 ASP A C 1
ATOM 1463 O O . ASP A 1 182 ? -21.115 20.477 -12.220 1.00 56.31 182 ASP A O 1
ATOM 1467 N N . THR A 1 183 ? -20.919 18.601 -11.040 1.00 49.44 183 THR A N 1
ATOM 1468 C CA . THR A 1 183 ? -22.004 18.922 -10.111 1.00 49.44 183 THR A CA 1
ATOM 1469 C C . THR A 1 183 ? -21.681 18.356 -8.729 1.00 49.44 183 THR A C 1
ATOM 1471 O O . THR A 1 183 ? -22.127 17.252 -8.403 1.00 49.44 183 THR A O 1
ATOM 1474 N N . PRO A 1 184 ? -20.950 19.095 -7.871 1.00 48.62 184 PRO A N 1
ATOM 1475 C CA . PRO A 1 184 ? -20.764 18.713 -6.479 1.00 48.62 184 PRO A CA 1
ATOM 1476 C C . PRO A 1 184 ? -22.109 18.866 -5.762 1.00 48.62 184 PRO A C 1
ATOM 1478 O O . PRO A 1 184 ? -22.394 19.875 -5.118 1.00 48.62 184 PRO A O 1
ATOM 1481 N N . LYS A 1 185 ? -23.004 17.888 -5.928 1.00 44.09 185 LYS A N 1
ATOM 1482 C CA . LYS A 1 185 ? -24.267 17.844 -5.202 1.00 44.09 185 LYS A CA 1
ATOM 1483 C C . LYS A 1 185 ? -23.924 17.606 -3.739 1.00 44.09 185 LYS A C 1
ATOM 1485 O O . LYS A 1 185 ? -23.713 16.473 -3.316 1.00 44.09 185 LYS A O 1
ATOM 1490 N N . ILE A 1 186 ? -23.887 18.689 -2.968 1.00 41.28 186 ILE A N 1
ATOM 1491 C CA . ILE A 1 186 ? -24.148 18.647 -1.533 1.00 41.28 186 ILE A CA 1
ATOM 1492 C C . ILE A 1 186 ? -25.492 17.943 -1.423 1.00 41.28 186 ILE A C 1
ATOM 1494 O O . ILE A 1 186 ? -26.496 18.502 -1.847 1.00 41.28 186 ILE A O 1
ATOM 1498 N N . ASN A 1 187 ? -25.503 16.696 -0.968 1.00 36.03 187 ASN A N 1
ATOM 1499 C CA . ASN A 1 187 ? -26.743 15.994 -0.694 1.00 36.03 187 ASN A CA 1
ATOM 1500 C C . ASN A 1 187 ? -27.249 16.549 0.646 1.00 36.03 187 ASN A C 1
ATOM 1502 O O . ASN A 1 187 ? -26.671 16.202 1.680 1.00 36.03 187 ASN A O 1
ATOM 1506 N N . PRO A 1 188 ? -28.233 17.465 0.673 1.00 38.50 188 PRO A N 1
ATOM 1507 C CA . PRO A 1 188 ? -28.769 17.948 1.927 1.00 38.50 188 PRO A CA 1
ATOM 1508 C C . PRO A 1 188 ? -29.725 16.864 2.427 1.00 38.50 188 PRO A C 1
ATOM 1510 O O . PRO A 1 188 ? -30.722 16.572 1.778 1.00 38.50 188 PRO A O 1
ATOM 1513 N N . ALA A 1 189 ? -29.403 16.284 3.580 1.00 35.09 189 ALA A N 1
ATOM 1514 C CA . ALA A 1 189 ? -30.244 15.351 4.324 1.00 35.09 189 ALA A CA 1
ATOM 1515 C C . ALA A 1 189 ? -30.508 13.980 3.661 1.00 35.09 189 ALA A C 1
ATOM 1517 O O . ALA A 1 189 ? -31.289 13.816 2.727 1.00 35.09 189 ALA A O 1
ATOM 1518 N N . ARG A 1 190 ? -29.944 12.936 4.275 1.00 32.75 190 ARG A N 1
ATOM 1519 C CA . ARG A 1 190 ? -30.720 11.721 4.533 1.00 32.75 190 ARG A CA 1
ATOM 1520 C C . ARG A 1 190 ? -31.132 11.789 6.001 1.00 32.75 190 ARG A C 1
ATOM 1522 O O . ARG A 1 190 ? -30.263 11.685 6.864 1.00 32.75 190 ARG A O 1
ATOM 1529 N N . ASN A 1 191 ? -32.416 12.074 6.224 1.00 32.53 191 ASN A N 1
ATOM 1530 C CA . ASN A 1 191 ? -33.110 11.778 7.479 1.00 32.53 191 ASN A CA 1
ATOM 1531 C C . ASN A 1 191 ? -33.107 10.269 7.729 1.00 32.53 191 ASN A C 1
ATOM 1533 O O . ASN A 1 191 ? -33.167 9.523 6.721 1.00 32.53 191 ASN A O 1
#

Solvent-accessible surface area (backbone atoms only — not comparable to full-atom values): 12025 Å² total; per-residue (Å²): 131,87,59,84,82,52,69,52,65,52,73,49,73,44,58,48,99,84,68,48,79,75,44,76,52,76,48,61,57,74,92,47,55,77,64,36,49,51,48,39,53,51,51,50,53,50,50,53,46,36,74,75,69,38,74,71,90,58,60,61,76,73,70,42,73,54,91,80,72,45,74,68,51,34,40,38,41,33,57,37,68,82,34,78,83,58,57,70,70,57,51,61,74,43,36,70,61,31,52,52,48,16,54,54,45,49,52,48,60,72,72,54,73,83,88,83,70,57,71,75,54,50,68,76,63,66,78,58,97,79,48,91,78,66,74,84,46,95,88,55,52,56,31,55,59,45,33,50,53,32,39,76,72,65,78,39,71,90,70,44,80,68,76,69,82,88,62,86,65,80,93,51,61,64,62,50,52,52,46,43,71,78,48,73,72,78,79,81,76,85,127

Secondary structure (DSSP, 8-state):
---TT--EEEEEEEE-TTS-EEEEEEEEE-S-HHHHHHHHHHHHHHHHHHHHH-STTPPPPS-BPPSS--HHHHHHHHHHHT-TT--HHHHHHTHHHHHHHHHHHHHHHHH--PPPPPHHHHHH-PPPTT-TT-SSPTT--BSHHHHHHHHHHTSS-S---PPPTT--S-S-HHHHHHHHHH---------

Sequence (191 aa):
MSTFGELFHIRHYTVDDHGNVTRVFSIGRGWMPAAEVELALAQWNYWCKFMNDGPNGLPKPMLFHTENETPRESFLFSLYGIGMDAPAIFRVVMMPLILIFTVMRILANVTSRNPIWPKSIERISEIKPDDSYIQPRAGTPVGWSDTVMARRRGDYPINPKARVEDWTGDGDATRYAASWLDTPKINPARN

Nearest PDB structures (foldseek):
  7slt-assembly1_C  TM=5.895E-01  e=7.964E+00  Locusta migratoria
  8oo0-assembly1_SV  TM=3.659E-01  e=7.503E+00  Thermochaetoides thermophila
  7old-assembly1_SV  TM=3.086E-01  e=9.525E+00  Thermochaetoides thermophila DSM 1495

pLDDT: mean 78.54, std 16.06, range [32.53, 97.5]